Protein AF-A0A267MFY0-F1 (afdb_monomer_lite)

Secondary structure (DSSP, 8-state):
-HHHHHHHHHHHHHHHHHH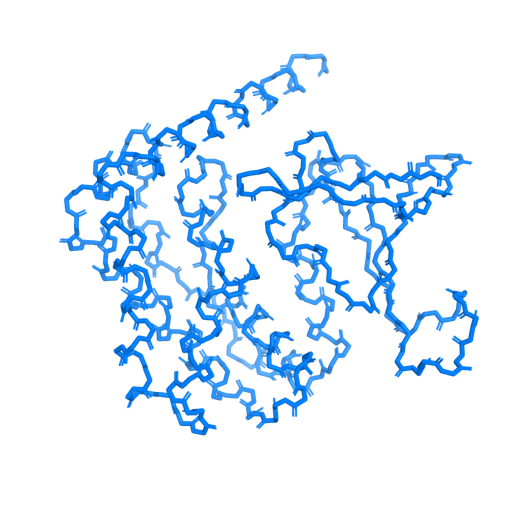HHHHHSHHHHHHHHHHHHHHHHHGGG-TT--HHHHHHHHHSHHHHHHHHHHT-TT--PPPHHHHHHHHHHHHHTTT----HHHHHHHHHHHHHHHHHHHHH-HHHHHHHHHTT--GGGGT-----HHHHHHHHHSHHHHHHHHHHTT--TT--EEEEEEE-S-TT---GGG-SEEEEEEE-TTT-EETTSS-TT-EEEEEETTEEEEEEEEEEETTEEEEEE-

Foldseek 3Di:
DVVVVVVVVVLLVVLLVLLVVLCVDPLVVVLVVLLLVLLQVLQVVQPQDDSVLSSVLSVALQQVLLVSLLLRLPRAADELLSLLLSQLVSCVVVVNDDQLLSSSRSSVSSLVSSLVCCVVDPSNCVSCVVSVHDSVSNPDYDDDPVVSRVQSVDPQSSVQSNLQVQADPPADKWKKKFADPDPPDPPSVPGPHIYIGGDDLVSATFTPNDDPRMWIWIDDPPDTWTWDDWDDDNGGIHTDTD

Sequence (242 aa):
MVGRIATGLFQGLAAEAFISNYRKSNKGKQIQRRWHRMFENIHGQSIGLNRKTVQHIGSTSSVKRYFYKTFEPMAGIVTTRDLSMAVGIELSDRDIRVRPHDVRQLSRAIRNEWIKILISTEVIQDAMSVLGKNVRDHLEDDHDKNEIEETIGDRVKLREAYFKTYHQEEEDDIVRVGYNYNALTTDVTTNKFKADIKTNKFSGFEMGFYRKGYDYTLISDEEERKFHTMNKKYTREYIHFK

Radius of gyration: 18.32 Å; chains: 1; bounding box: 46×40×47 Å

Organism: NCBI:txid1478221

Structure (mmCIF, N/CA/C/O backbone):
data_AF-A0A267MFY0-F1
#
_entry.id   AF-A0A267MFY0-F1
#
loop_
_atom_site.group_PDB
_atom_site.id
_atom_site.type_symbol
_atom_site.label_atom_id
_atom_site.label_alt_id
_atom_site.label_comp_id
_atom_site.label_asym_id
_atom_site.label_entity_id
_atom_site.label_seq_id
_atom_site.pdbx_PDB_ins_code
_atom_site.Cartn_x
_atom_site.Cartn_y
_atom_site.Cartn_z
_atom_site.occupancy
_atom_site.B_iso_or_equiv
_atom_site.auth_seq_id
_atom_site.auth_comp_id
_atom_site.auth_asym_id
_atom_site.auth_atom_id
_atom_site.pdbx_PDB_model_num
ATOM 1 N N . MET A 1 1 ? -19.148 18.009 -19.381 1.00 40.34 1 MET A N 1
ATOM 2 C CA . MET A 1 1 ? -17.745 17.634 -19.091 1.00 40.34 1 MET A CA 1
ATOM 3 C C . MET A 1 1 ? -17.134 18.477 -17.961 1.00 40.34 1 MET A C 1
ATOM 5 O O . MET A 1 1 ? -16.603 17.897 -17.029 1.00 40.34 1 MET A O 1
ATOM 9 N N . VAL A 1 2 ? -17.328 19.806 -17.934 1.00 32.84 2 VAL A N 1
ATOM 10 C CA . VAL A 1 2 ? -16.795 20.725 -16.891 1.00 32.84 2 VAL A CA 1
ATOM 11 C C . VAL A 1 2 ? -17.300 20.449 -15.456 1.00 32.84 2 VAL A C 1
ATOM 13 O O . VAL A 1 2 ? -16.561 20.624 -14.493 1.00 32.84 2 VAL A O 1
ATOM 16 N N . GLY A 1 3 ? -18.531 19.948 -15.285 1.00 26.62 3 GLY A N 1
ATOM 17 C CA . GLY A 1 3 ? -19.106 19.690 -13.953 1.00 26.62 3 GLY A CA 1
ATOM 18 C C . GLY A 1 3 ? -18.508 18.497 -13.188 1.00 26.62 3 GLY A C 1
ATOM 19 O O . GLY A 1 3 ? -18.477 18.520 -11.960 1.00 26.62 3 GLY A O 1
ATOM 20 N N . ARG A 1 4 ? -17.997 17.463 -13.875 1.00 36.66 4 ARG A N 1
ATOM 21 C CA . ARG A 1 4 ? -17.460 16.253 -13.212 1.00 36.66 4 ARG A CA 1
ATOM 22 C C . ARG A 1 4 ? -16.054 16.467 -12.648 1.00 36.66 4 ARG A C 1
ATOM 24 O O . ARG A 1 4 ? -15.808 16.082 -11.511 1.00 36.66 4 ARG A O 1
ATOM 31 N N . ILE A 1 5 ? -15.195 17.176 -13.385 1.00 40.81 5 ILE A N 1
ATOM 32 C CA . ILE A 1 5 ? -13.836 17.543 -12.950 1.00 40.81 5 ILE A CA 1
ATOM 33 C C . ILE A 1 5 ? -13.893 18.421 -11.690 1.00 40.81 5 ILE A C 1
ATOM 35 O O . ILE A 1 5 ? -13.170 18.180 -10.725 1.00 40.81 5 ILE A O 1
ATOM 39 N N . ALA A 1 6 ? -14.819 19.388 -11.651 1.00 34.84 6 ALA A N 1
ATOM 40 C CA . ALA A 1 6 ? -15.049 20.206 -10.464 1.00 34.84 6 ALA A CA 1
ATOM 41 C C . ALA A 1 6 ? -15.525 19.355 -9.272 1.00 34.84 6 ALA A C 1
ATOM 43 O O . ALA A 1 6 ? -15.007 19.495 -8.170 1.00 34.84 6 ALA A O 1
ATOM 44 N N . THR A 1 7 ? -16.454 18.420 -9.484 1.00 42.81 7 THR A N 1
ATOM 45 C CA . THR A 1 7 ? -16.992 17.589 -8.393 1.00 42.81 7 THR A CA 1
ATOM 46 C C . THR A 1 7 ? -15.922 16.670 -7.780 1.00 42.81 7 THR A C 1
ATOM 48 O O . THR A 1 7 ? -15.832 16.592 -6.555 1.00 42.81 7 THR A O 1
ATOM 51 N N . GLY A 1 8 ? -15.057 16.055 -8.598 1.00 44.88 8 GLY A N 1
ATOM 52 C CA . GLY A 1 8 ? -13.940 15.222 -8.127 1.00 44.88 8 GLY A CA 1
ATOM 53 C C . GLY A 1 8 ? -12.865 16.011 -7.367 1.00 44.88 8 GLY A C 1
ATOM 54 O O . GLY A 1 8 ? -12.455 15.608 -6.278 1.00 44.88 8 GLY A O 1
ATOM 55 N N . LEU A 1 9 ? -12.476 17.191 -7.870 1.00 48.19 9 LEU A N 1
ATOM 56 C CA . LEU A 1 9 ? -11.525 18.087 -7.192 1.00 48.19 9 LEU A CA 1
ATOM 57 C C . LEU A 1 9 ? -12.060 18.598 -5.846 1.00 48.19 9 LEU A C 1
ATOM 59 O O . LEU A 1 9 ? -11.334 18.596 -4.852 1.00 48.19 9 LEU A O 1
ATOM 63 N N . PHE A 1 10 ? -13.332 19.005 -5.784 1.00 46.47 10 PHE A N 1
ATOM 64 C CA . PHE A 1 10 ? -13.951 19.485 -4.544 1.00 46.47 10 PHE A CA 1
ATOM 65 C C . PHE A 1 10 ? -14.105 18.369 -3.500 1.00 46.47 10 PHE A C 1
ATOM 67 O O . PHE A 1 10 ? -13.859 18.607 -2.315 1.00 46.47 10 PHE A O 1
ATOM 74 N N . GLN A 1 11 ? -14.447 17.146 -3.916 1.00 51.62 11 GLN A N 1
ATOM 75 C CA . GLN A 1 11 ? -14.521 15.991 -3.015 1.00 51.62 11 GLN A CA 1
ATOM 76 C C . GLN A 1 11 ? -13.134 15.547 -2.526 1.00 51.62 11 GLN A C 1
ATOM 78 O O . GLN A 1 11 ? -12.980 15.265 -1.336 1.00 51.62 11 GLN A O 1
ATOM 83 N N . GLY A 1 12 ? -12.116 15.566 -3.392 1.00 53.56 12 GLY A N 1
ATOM 84 C CA . GLY A 1 12 ? -10.724 15.294 -3.020 1.00 53.56 12 GLY A CA 1
ATOM 85 C C . GLY A 1 12 ? -10.187 16.297 -1.996 1.00 53.56 12 GLY A C 1
ATOM 86 O O . GLY A 1 12 ? -9.646 15.899 -0.965 1.00 53.56 12 GLY A O 1
ATOM 87 N N . LEU A 1 13 ? -10.425 17.595 -2.206 1.00 56.72 13 LEU A N 1
ATOM 88 C CA . LEU A 1 13 ? -10.017 18.653 -1.273 1.00 56.72 13 LEU A CA 1
ATOM 89 C C . LEU A 1 13 ? -10.772 18.592 0.065 1.00 56.72 13 LEU A C 1
ATOM 91 O O . LEU A 1 13 ? -10.176 18.828 1.118 1.00 56.72 13 LEU A O 1
ATOM 95 N N . ALA A 1 14 ? -12.064 18.248 0.053 1.00 55.97 14 ALA A N 1
ATOM 96 C CA . ALA A 1 14 ? -12.854 18.066 1.271 1.00 55.97 14 ALA A CA 1
ATOM 97 C C . ALA A 1 14 ? -12.400 16.832 2.071 1.00 55.97 14 ALA A C 1
ATOM 99 O O . ALA A 1 14 ? -12.256 16.912 3.295 1.00 55.97 14 ALA A O 1
ATOM 100 N N . ALA A 1 15 ? -12.098 15.721 1.392 1.00 58.19 15 ALA A N 1
ATOM 101 C CA . ALA A 1 15 ? -11.518 14.530 2.007 1.00 58.19 15 ALA A CA 1
ATOM 102 C C . ALA A 1 15 ? -10.119 14.814 2.578 1.00 58.19 15 ALA A C 1
ATOM 104 O O . ALA A 1 15 ? -9.816 14.416 3.702 1.00 58.19 15 ALA A O 1
ATOM 105 N N . GLU A 1 16 ? -9.281 15.571 1.868 1.00 62.53 16 GLU A N 1
ATOM 106 C CA . GLU A 1 16 ? -7.969 15.995 2.363 1.00 62.53 16 GLU A CA 1
ATOM 107 C C . GLU A 1 16 ? -8.068 16.916 3.580 1.00 62.53 16 GLU A C 1
ATOM 109 O O . GLU A 1 16 ? -7.325 16.740 4.551 1.00 62.53 16 GLU A O 1
ATOM 114 N N . ALA A 1 17 ? -8.991 17.881 3.567 1.00 63.69 17 ALA A N 1
ATOM 115 C CA . ALA A 1 17 ? -9.241 18.762 4.702 1.00 63.69 17 ALA A CA 1
ATOM 116 C C . ALA A 1 17 ? -9.746 17.966 5.914 1.00 63.69 17 ALA A C 1
ATOM 118 O O . ALA A 1 17 ? -9.255 18.169 7.031 1.00 63.69 17 ALA A O 1
ATOM 119 N N . PHE A 1 18 ? -10.654 17.011 5.692 1.00 65.62 18 PHE A N 1
ATOM 120 C CA . PHE A 1 18 ? -11.127 16.092 6.720 1.00 65.62 18 PHE A CA 1
ATOM 121 C C . PHE A 1 18 ? -9.974 15.261 7.290 1.00 65.62 18 PHE A C 1
ATOM 123 O O . PHE A 1 18 ? -9.731 15.316 8.492 1.00 65.62 18 PHE A O 1
ATOM 130 N N . ILE A 1 19 ? -9.196 14.567 6.455 1.00 65.88 19 ILE A N 1
ATOM 131 C CA . ILE A 1 19 ? -8.071 13.724 6.891 1.00 65.88 19 ILE A CA 1
ATOM 132 C C . ILE A 1 19 ? -6.995 14.563 7.597 1.00 65.88 19 ILE A C 1
ATOM 134 O O . ILE A 1 19 ? -6.446 14.134 8.616 1.00 65.88 19 ILE A O 1
ATOM 138 N N . SER A 1 20 ? -6.703 15.771 7.110 1.00 68.69 20 SER A N 1
ATOM 139 C CA . SER A 1 20 ? -5.724 16.691 7.703 1.00 68.69 20 SER A CA 1
ATOM 140 C C . SER A 1 20 ? -6.158 17.175 9.090 1.00 68.69 20 SER A C 1
ATOM 142 O O . SER A 1 20 ? -5.368 17.119 10.042 1.00 68.69 20 SER A O 1
ATOM 144 N N . ASN A 1 21 ? -7.421 17.579 9.244 1.00 70.00 21 ASN A N 1
ATOM 145 C CA . ASN A 1 21 ? -7.977 18.013 10.526 1.00 70.00 21 ASN A CA 1
ATOM 146 C C . ASN A 1 21 ? -8.139 16.836 11.494 1.00 70.00 21 ASN A C 1
ATOM 148 O O . ASN A 1 21 ? -7.722 16.914 12.654 1.00 70.00 21 ASN A O 1
ATOM 152 N N . TYR A 1 22 ? -8.640 15.705 11.000 1.00 69.81 22 TYR A N 1
ATOM 153 C CA . TYR A 1 22 ? -8.804 14.482 11.773 1.00 69.81 22 TYR A CA 1
ATOM 154 C C . TYR A 1 22 ? -7.456 13.980 12.293 1.00 69.81 22 TYR A C 1
ATOM 156 O O . TYR A 1 22 ? -7.326 13.709 13.484 1.00 69.81 22 TYR A O 1
ATOM 164 N N . ARG A 1 23 ? -6.404 13.985 11.464 1.00 68.38 23 ARG A N 1
ATOM 165 C CA . ARG A 1 23 ? -5.023 13.654 11.858 1.00 68.38 23 ARG A CA 1
ATOM 166 C C . ARG A 1 23 ? -4.490 14.538 12.988 1.00 68.38 23 ARG A C 1
ATOM 168 O O . ARG A 1 23 ? -3.750 14.045 13.840 1.00 68.38 23 ARG A O 1
ATOM 175 N N . LYS A 1 24 ? -4.787 15.839 12.969 1.00 75.12 24 LYS A N 1
ATOM 176 C CA . LYS A 1 24 ? -4.309 16.782 13.996 1.00 75.12 24 LYS A CA 1
ATOM 177 C C . LYS A 1 24 ? -5.067 16.629 15.316 1.00 75.12 24 LYS A C 1
ATOM 179 O O . LYS A 1 24 ? -4.501 16.931 16.369 1.00 75.12 24 LYS A O 1
ATOM 184 N N . SER A 1 25 ? -6.297 16.121 15.264 1.00 79.38 25 SER A N 1
ATOM 185 C CA . SER A 1 25 ? -7.123 15.863 16.443 1.00 79.38 25 SER A CA 1
ATOM 186 C C . SER A 1 25 ? -6.540 14.772 17.355 1.00 79.38 25 SER A C 1
ATOM 188 O O . SER A 1 25 ? -5.784 13.893 16.929 1.00 79.38 25 SER A O 1
ATOM 190 N N . ASN A 1 26 ? -6.940 14.784 18.629 1.00 81.12 26 ASN A N 1
ATOM 191 C CA . ASN A 1 26 ? -6.581 13.724 19.577 1.00 81.12 26 ASN A CA 1
ATOM 192 C C . ASN A 1 26 ? -7.119 12.349 19.141 1.00 81.12 26 ASN A C 1
ATOM 194 O O . ASN A 1 26 ? -6.417 11.349 19.301 1.00 81.12 26 ASN A O 1
ATOM 198 N N . LYS A 1 27 ? -8.309 12.315 18.520 1.00 79.00 27 LYS A N 1
ATOM 199 C CA . LYS A 1 27 ? -8.928 11.102 17.964 1.00 79.00 27 LYS A CA 1
ATOM 200 C C . LYS A 1 27 ? -8.060 10.495 16.854 1.00 79.00 27 LYS A C 1
ATOM 202 O O . LYS A 1 27 ? -7.679 9.328 16.935 1.00 79.00 27 LYS A O 1
ATOM 207 N N . GLY A 1 28 ? -7.620 11.303 15.886 1.00 79.88 28 GLY A N 1
ATOM 208 C CA . GLY A 1 28 ? -6.734 10.832 14.814 1.00 79.88 28 GLY A CA 1
ATOM 209 C C . GLY A 1 28 ? -5.368 10.361 15.314 1.00 79.88 28 GLY A C 1
ATOM 210 O O . GLY A 1 28 ? -4.869 9.331 14.858 1.00 79.88 28 GLY A O 1
ATOM 211 N N . LYS A 1 29 ? -4.779 11.040 16.310 1.00 83.88 29 LYS A N 1
ATOM 212 C CA . LYS A 1 29 ? -3.534 10.580 16.957 1.00 83.88 29 LYS A CA 1
ATOM 213 C C . LYS A 1 29 ? -3.715 9.227 17.651 1.00 83.88 29 LYS A C 1
ATOM 215 O O . LYS A 1 29 ? -2.825 8.381 17.577 1.00 83.88 29 LYS A O 1
ATOM 220 N N . GLN A 1 30 ? -4.846 9.004 18.322 1.00 84.88 30 GLN A N 1
ATOM 221 C CA . GLN A 1 30 ? -5.146 7.732 18.982 1.00 84.88 30 GLN A CA 1
ATOM 222 C C . GLN A 1 30 ? -5.248 6.584 17.970 1.00 84.88 30 GLN A C 1
ATOM 224 O O . GLN A 1 30 ? -4.659 5.524 18.182 1.00 84.88 30 GLN A O 1
ATOM 229 N N . ILE A 1 31 ? -5.931 6.813 16.851 1.00 85.81 31 ILE A N 1
ATOM 230 C CA . ILE A 1 31 ? -6.106 5.819 15.787 1.00 85.81 31 ILE A CA 1
ATOM 231 C C . ILE A 1 31 ? -4.772 5.497 15.104 1.00 85.81 31 ILE A C 1
ATOM 233 O O . ILE A 1 31 ? -4.440 4.327 14.924 1.00 85.81 31 ILE A O 1
ATOM 237 N N . GLN A 1 32 ? -3.938 6.505 14.834 1.00 86.38 32 GLN A N 1
ATOM 238 C CA . GLN A 1 32 ? -2.583 6.274 14.324 1.00 86.38 32 GLN A CA 1
ATOM 239 C C . GLN A 1 32 ? -1.731 5.454 15.296 1.00 86.38 32 GLN A C 1
ATOM 241 O O . GLN A 1 32 ? -0.992 4.573 14.864 1.00 86.38 32 GLN A O 1
ATOM 246 N N . ARG A 1 33 ? -1.825 5.694 16.609 1.00 88.62 33 ARG A N 1
ATOM 247 C CA . ARG A 1 33 ? -1.120 4.859 17.596 1.00 88.62 33 ARG A CA 1
ATOM 248 C C . ARG A 1 33 ? -1.601 3.411 17.552 1.00 88.62 33 ARG A C 1
ATOM 250 O O . ARG A 1 33 ? -0.766 2.519 17.648 1.00 88.62 33 ARG A O 1
ATOM 257 N N . ARG A 1 34 ? -2.908 3.171 17.384 1.00 90.56 34 ARG A N 1
ATOM 258 C CA . ARG A 1 34 ? -3.460 1.814 17.219 1.00 90.56 34 ARG A CA 1
ATOM 259 C C . ARG A 1 34 ? -2.907 1.134 15.964 1.00 90.56 34 ARG A C 1
ATOM 261 O O . ARG A 1 34 ? -2.428 0.013 16.082 1.00 90.56 34 ARG A O 1
ATOM 268 N N . TRP A 1 35 ? -2.864 1.842 14.831 1.00 91.31 35 TRP A N 1
ATOM 269 C CA . TRP A 1 35 ? -2.220 1.356 13.604 1.00 91.31 35 TRP A CA 1
ATOM 270 C C . TRP A 1 35 ? -0.772 0.923 13.851 1.00 91.31 35 TRP A C 1
ATOM 272 O O . TRP A 1 35 ? -0.402 -0.189 13.514 1.00 91.31 35 TRP A O 1
ATOM 282 N N . HIS A 1 36 ? 0.056 1.749 14.496 1.00 90.31 36 HIS A N 1
ATOM 283 C CA . HIS A 1 36 ? 1.458 1.376 14.734 1.00 90.31 36 HIS A CA 1
ATOM 284 C C . HIS A 1 36 ? 1.597 0.211 15.726 1.00 90.31 36 HIS A C 1
ATOM 286 O O . HIS A 1 36 ? 2.405 -0.688 15.499 1.00 90.31 36 HIS A O 1
ATOM 292 N N . ARG A 1 37 ? 0.794 0.196 16.800 1.00 90.44 37 ARG A N 1
ATOM 293 C CA . ARG A 1 37 ? 0.812 -0.879 17.807 1.00 90.44 37 ARG A CA 1
ATOM 294 C C . ARG A 1 37 ? 0.415 -2.234 17.230 1.00 90.44 37 ARG A C 1
ATOM 296 O O . ARG A 1 37 ? 0.931 -3.249 17.681 1.00 90.44 37 ARG A O 1
ATOM 303 N N . MET A 1 38 ? -0.452 -2.270 16.218 1.00 93.06 38 MET A N 1
ATOM 304 C CA . MET A 1 38 ? -0.883 -3.538 15.628 1.00 93.06 38 MET A CA 1
ATOM 305 C C . MET A 1 38 ? 0.294 -4.318 15.016 1.00 93.06 38 MET A C 1
ATOM 307 O O . MET A 1 38 ? 0.364 -5.534 15.163 1.00 93.06 38 MET A O 1
ATOM 311 N N . PHE A 1 39 ? 1.285 -3.629 14.436 1.00 92.44 39 PHE A N 1
ATOM 312 C CA . PHE A 1 39 ? 2.499 -4.267 13.907 1.00 92.44 39 PHE A CA 1
ATOM 313 C C . PHE A 1 39 ? 3.400 -4.854 15.000 1.00 92.44 39 PHE A C 1
ATOM 315 O O . PHE A 1 39 ? 4.191 -5.753 14.723 1.00 92.44 39 PHE A O 1
ATOM 322 N N . GLU A 1 40 ? 3.280 -4.386 16.244 1.00 87.00 40 GLU A N 1
ATOM 323 C CA . GLU A 1 40 ? 3.973 -5.003 17.378 1.00 87.00 40 GLU A CA 1
ATOM 324 C C . GLU A 1 40 ? 3.354 -6.357 17.734 1.00 87.00 40 GLU A C 1
ATOM 326 O O . GLU A 1 40 ? 4.087 -7.300 18.026 1.00 87.00 40 GLU A O 1
ATOM 331 N N . ASN A 1 41 ? 2.025 -6.463 17.641 1.00 85.50 41 ASN A N 1
ATOM 332 C CA . ASN A 1 41 ? 1.276 -7.686 17.932 1.00 85.50 41 ASN A CA 1
ATOM 333 C C . ASN A 1 41 ? 1.428 -8.732 16.817 1.00 85.50 41 ASN A C 1
ATOM 335 O O . ASN A 1 41 ? 1.593 -9.920 17.092 1.00 85.50 41 ASN A O 1
ATOM 339 N N . ILE A 1 42 ? 1.403 -8.294 15.554 1.00 88.50 42 ILE A N 1
ATOM 340 C CA . ILE A 1 42 ? 1.456 -9.179 14.378 1.00 88.50 42 ILE A CA 1
ATOM 341 C C . ILE A 1 42 ? 2.793 -9.918 14.266 1.00 88.50 42 ILE A C 1
ATOM 343 O O . ILE A 1 42 ? 2.831 -11.020 13.724 1.00 88.50 42 ILE A O 1
ATOM 347 N N . HIS A 1 43 ? 3.885 -9.370 14.809 1.00 76.81 43 HIS A N 1
ATOM 348 C CA . HIS A 1 43 ? 5.189 -10.035 14.757 1.00 76.81 43 HIS A CA 1
ATOM 349 C C . HIS A 1 43 ? 5.155 -11.471 15.311 1.00 76.81 43 HIS A C 1
ATOM 351 O O . HIS A 1 43 ? 5.804 -12.352 14.751 1.00 76.81 43 HIS A O 1
ATOM 357 N N . GLY A 1 44 ? 4.351 -11.741 16.347 1.00 66.50 44 GLY A N 1
ATOM 358 C CA . GLY A 1 44 ? 4.205 -13.093 16.901 1.00 66.50 44 GLY A CA 1
ATOM 359 C C . GLY A 1 44 ? 3.649 -14.129 15.911 1.00 66.50 44 GLY A C 1
ATOM 360 O O . GLY A 1 44 ? 3.722 -15.322 16.177 1.00 66.50 44 GLY A O 1
ATOM 361 N N . GLN A 1 45 ? 3.110 -13.684 14.773 1.00 67.69 45 GLN A N 1
ATOM 362 C CA . GLN A 1 45 ? 2.494 -14.512 13.734 1.00 67.69 45 GLN A CA 1
ATOM 363 C C . GLN A 1 45 ? 3.319 -14.549 12.433 1.00 67.69 45 GLN A C 1
ATOM 365 O O . GLN A 1 45 ? 2.999 -15.316 11.527 1.00 67.69 45 GLN A O 1
ATOM 370 N N . SER A 1 46 ? 4.374 -13.732 12.310 1.00 71.06 46 SER A N 1
ATOM 371 C CA . SER A 1 46 ? 5.176 -13.624 11.087 1.00 71.06 46 SER A CA 1
ATOM 372 C C . SER A 1 46 ? 6.386 -14.562 11.125 1.00 71.06 46 SER A C 1
ATOM 374 O O . SER A 1 46 ? 7.398 -14.253 11.760 1.00 71.06 46 SER A O 1
ATOM 376 N N . ILE A 1 47 ? 6.311 -15.690 10.419 1.00 72.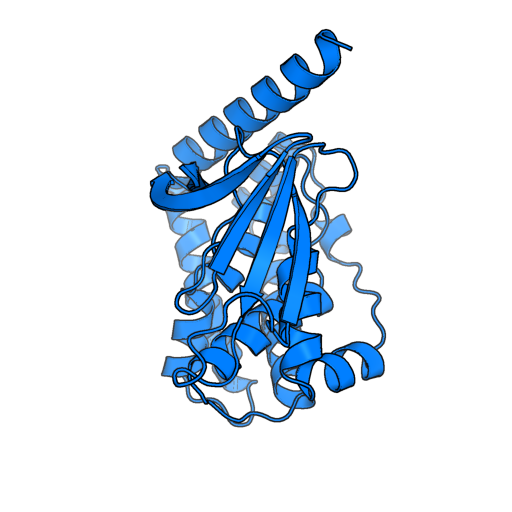38 47 ILE A N 1
ATOM 377 C CA . ILE A 1 47 ? 7.447 -16.610 10.268 1.00 72.38 47 ILE A CA 1
ATOM 378 C C . ILE A 1 47 ? 8.524 -15.940 9.397 1.00 72.38 47 ILE A C 1
ATOM 380 O O . ILE A 1 47 ? 8.232 -15.417 8.326 1.00 72.38 47 ILE A O 1
ATOM 384 N N . GLY A 1 48 ? 9.778 -15.944 9.859 1.00 76.88 48 GLY A N 1
ATOM 385 C CA . GLY A 1 48 ? 10.937 -15.506 9.065 1.00 76.88 48 GLY A CA 1
ATOM 386 C C . GLY A 1 48 ? 11.236 -14.001 9.062 1.00 76.88 48 GLY A C 1
ATOM 387 O O . GLY A 1 48 ? 12.225 -13.589 8.461 1.00 76.88 48 GLY A O 1
ATOM 388 N N . LEU A 1 49 ? 10.448 -13.173 9.757 1.00 86.06 49 LEU A N 1
ATOM 389 C CA . LEU A 1 49 ? 10.694 -11.732 9.884 1.00 86.06 49 LEU A CA 1
ATOM 390 C C . LEU A 1 49 ? 10.861 -11.322 11.345 1.00 86.06 49 LEU A C 1
ATOM 392 O O . LEU A 1 49 ? 10.042 -11.660 12.193 1.00 86.06 49 LEU A O 1
ATOM 396 N N . ASN A 1 50 ? 11.910 -10.553 11.644 1.00 88.62 50 ASN A N 1
ATOM 397 C CA . ASN A 1 50 ? 12.120 -10.015 12.987 1.00 88.62 50 ASN A CA 1
ATOM 398 C C . ASN A 1 50 ? 11.167 -8.837 13.288 1.00 88.62 50 ASN A C 1
ATOM 400 O O . ASN A 1 50 ? 10.675 -8.163 12.377 1.00 88.62 50 ASN A O 1
ATOM 404 N N . ARG A 1 51 ? 10.959 -8.546 14.582 1.00 89.62 51 ARG A N 1
ATOM 405 C CA . ARG A 1 51 ? 10.068 -7.472 15.059 1.00 89.62 51 ARG A CA 1
ATOM 406 C C . ARG A 1 51 ? 10.352 -6.120 14.411 1.00 89.62 51 ARG A C 1
ATOM 408 O O . ARG A 1 51 ? 9.418 -5.422 14.025 1.00 89.62 51 ARG A O 1
ATOM 415 N N . LYS A 1 52 ? 11.632 -5.752 14.290 1.00 90.69 52 LYS A N 1
ATOM 416 C CA . LYS A 1 52 ? 12.041 -4.454 13.735 1.00 90.69 52 LYS A CA 1
ATOM 417 C C . LYS A 1 52 ? 11.621 -4.332 12.273 1.00 90.69 52 LYS A C 1
ATOM 419 O O . LYS A 1 52 ? 11.139 -3.275 11.881 1.00 90.69 52 LYS A O 1
ATOM 424 N N . THR A 1 53 ? 11.741 -5.402 11.487 1.00 91.88 53 THR A N 1
ATOM 425 C CA . THR A 1 53 ? 11.298 -5.420 10.089 1.00 91.88 53 THR A CA 1
ATOM 426 C C . THR A 1 53 ? 9.785 -5.246 9.984 1.00 91.88 53 THR A C 1
ATOM 428 O O . THR A 1 53 ? 9.335 -4.397 9.222 1.00 91.88 53 THR A O 1
ATOM 431 N N . VAL A 1 54 ? 8.995 -5.969 10.785 1.00 92.62 54 VAL A N 1
ATOM 432 C CA . VAL A 1 54 ? 7.521 -5.855 10.770 1.00 92.62 54 VAL A CA 1
ATOM 433 C C . VAL A 1 54 ? 7.056 -4.454 11.182 1.00 92.62 54 VAL A C 1
ATOM 435 O O . VAL A 1 54 ? 6.237 -3.843 10.496 1.00 92.62 54 VAL A O 1
ATOM 438 N N . GLN A 1 55 ? 7.623 -3.901 12.257 1.00 91.62 55 GLN A N 1
ATOM 439 C CA . GLN A 1 55 ? 7.345 -2.526 12.686 1.00 91.62 55 GLN A CA 1
ATOM 440 C C . GLN A 1 55 ? 7.735 -1.510 11.610 1.00 91.62 55 GLN A C 1
ATOM 442 O O . GLN A 1 55 ? 7.002 -0.551 11.359 1.00 91.62 55 GLN A O 1
ATOM 447 N N . HIS A 1 56 ? 8.876 -1.731 10.954 1.00 92.06 56 HIS A N 1
ATOM 448 C CA . HIS A 1 56 ? 9.325 -0.866 9.881 1.00 92.06 56 HIS A CA 1
ATOM 449 C C . HIS A 1 56 ? 8.349 -0.885 8.701 1.00 92.06 56 HIS A C 1
ATOM 451 O O . HIS A 1 56 ? 7.940 0.189 8.265 1.00 92.06 56 HIS A O 1
ATOM 457 N N . ILE A 1 57 ? 7.920 -2.068 8.245 1.00 93.75 57 ILE A N 1
ATOM 458 C CA . ILE A 1 57 ? 6.924 -2.239 7.172 1.00 93.75 57 ILE A CA 1
ATOM 459 C C . ILE A 1 57 ? 5.683 -1.385 7.451 1.00 93.75 57 ILE A C 1
ATOM 461 O O . ILE A 1 57 ? 5.268 -0.622 6.581 1.00 93.75 57 ILE A O 1
ATOM 465 N N . GLY A 1 58 ? 5.155 -1.410 8.679 1.00 91.56 58 GLY A N 1
ATOM 466 C CA . GLY A 1 58 ? 3.980 -0.617 9.061 1.00 91.56 58 GLY A CA 1
ATOM 467 C C . GLY A 1 58 ? 4.158 0.904 9.019 1.00 91.56 58 GLY A C 1
ATOM 468 O O . GLY A 1 58 ? 3.169 1.642 8.984 1.00 91.56 58 GLY A O 1
ATOM 469 N N . SER A 1 59 ? 5.407 1.377 8.996 1.00 90.88 59 SER A N 1
ATOM 470 C CA . SER A 1 59 ? 5.765 2.795 8.875 1.00 90.88 59 SER A CA 1
ATOM 471 C C . SER A 1 59 ? 6.064 3.245 7.439 1.00 90.88 59 SER A C 1
ATOM 473 O O . SER A 1 59 ? 6.125 4.451 7.186 1.00 90.88 59 SER A O 1
ATOM 475 N N . THR A 1 60 ? 6.238 2.306 6.501 1.00 93.12 60 THR A N 1
ATOM 476 C CA . THR A 1 60 ? 6.539 2.610 5.093 1.00 93.12 60 THR A CA 1
ATOM 477 C C . THR A 1 60 ? 5.364 3.299 4.407 1.00 93.12 60 THR A C 1
ATOM 479 O O . THR A 1 60 ? 4.203 3.012 4.699 1.00 93.12 60 THR A O 1
ATOM 482 N N . SER A 1 61 ? 5.649 4.198 3.462 1.00 91.75 61 SER A N 1
ATOM 483 C CA . SER A 1 61 ? 4.616 4.926 2.714 1.00 91.75 61 SER A CA 1
ATOM 484 C C . SER A 1 61 ? 3.623 3.993 2.012 1.00 91.75 61 SER A C 1
ATOM 486 O O . SER A 1 61 ? 2.419 4.225 2.068 1.00 91.75 61 SER A O 1
ATOM 488 N N . SER A 1 62 ? 4.127 2.911 1.424 1.00 93.88 62 SER A N 1
ATOM 489 C CA . SER A 1 62 ? 3.383 1.938 0.610 1.00 93.88 62 SER A CA 1
ATOM 490 C C . SER A 1 62 ? 2.349 1.152 1.396 1.00 93.88 62 SER A C 1
ATOM 492 O O . SER A 1 62 ? 1.301 0.801 0.865 1.00 93.88 62 SER A O 1
ATOM 494 N N . VAL A 1 63 ? 2.639 0.874 2.669 1.00 95.00 63 VAL A N 1
ATOM 495 C CA . VAL A 1 63 ? 1.710 0.189 3.576 1.00 95.00 63 VAL A CA 1
ATOM 496 C C . VAL A 1 63 ? 0.832 1.208 4.297 1.00 95.00 63 VAL A C 1
ATOM 498 O O . VAL A 1 63 ? -0.375 1.016 4.437 1.00 95.00 63 VAL A O 1
ATOM 501 N N . LYS A 1 64 ? 1.406 2.346 4.698 1.00 91.38 64 LYS A N 1
ATOM 502 C CA . LYS A 1 64 ? 0.685 3.426 5.377 1.00 91.38 64 LYS A CA 1
ATOM 503 C C . LYS A 1 64 ? -0.385 4.078 4.497 1.00 91.38 64 LYS A C 1
ATOM 505 O O . LYS A 1 64 ? -1.352 4.607 5.035 1.00 91.38 64 LYS A O 1
ATOM 510 N N . ARG A 1 65 ? -0.279 4.025 3.166 1.00 91.19 65 ARG A N 1
ATOM 511 C CA . ARG A 1 65 ? -1.347 4.518 2.281 1.00 91.19 65 ARG A CA 1
ATOM 512 C C . ARG A 1 65 ? -2.686 3.823 2.536 1.00 91.19 65 ARG A C 1
ATOM 514 O O . ARG A 1 65 ? -3.701 4.499 2.525 1.00 91.19 65 ARG A O 1
ATOM 521 N N . TYR A 1 66 ? -2.702 2.531 2.878 1.00 91.00 66 TYR A N 1
ATOM 522 C CA . TYR A 1 66 ? -3.949 1.794 3.127 1.00 91.00 66 TYR A CA 1
ATOM 523 C C . TYR A 1 66 ? -4.665 2.238 4.402 1.00 91.00 66 TYR A C 1
ATOM 525 O O . TYR A 1 66 ? -5.897 2.252 4.458 1.00 91.00 66 TYR A O 1
ATOM 533 N N . PHE A 1 67 ? -3.901 2.680 5.404 1.00 89.88 67 PHE A N 1
ATOM 534 C CA . PHE A 1 67 ? -4.466 3.374 6.555 1.00 89.88 67 PHE A CA 1
ATOM 535 C C . PHE A 1 67 ? -5.247 4.617 6.110 1.00 89.88 67 PHE A C 1
ATOM 537 O O . PHE A 1 67 ? -6.372 4.821 6.549 1.00 89.88 67 PHE A O 1
ATOM 544 N N . TYR A 1 68 ? -4.682 5.428 5.212 1.00 86.12 68 TYR A N 1
ATOM 545 C CA . TYR A 1 68 ? -5.349 6.632 4.710 1.00 86.12 68 TYR A CA 1
ATOM 546 C C . TYR A 1 68 ? -6.510 6.316 3.765 1.00 86.12 68 TYR A C 1
ATOM 548 O O . TYR A 1 68 ? -7.574 6.907 3.919 1.00 86.12 68 TYR A O 1
ATOM 556 N N . LYS A 1 69 ? -6.345 5.323 2.887 1.00 86.44 69 LYS A N 1
ATOM 557 C CA . LYS A 1 69 ? -7.364 4.821 1.954 1.00 86.44 69 LYS A CA 1
ATOM 558 C C . LYS A 1 69 ? -8.646 4.383 2.676 1.00 86.44 69 LYS A C 1
ATOM 560 O O . LYS A 1 69 ? -9.753 4.591 2.188 1.00 86.44 69 LYS A O 1
ATOM 565 N N . THR A 1 70 ? -8.509 3.863 3.900 1.00 85.31 70 THR A N 1
ATOM 566 C CA . THR A 1 70 ? -9.653 3.522 4.767 1.00 85.31 70 THR A CA 1
ATOM 567 C C . THR A 1 70 ? -10.559 4.734 5.042 1.00 85.31 70 THR A C 1
ATOM 569 O O . THR A 1 70 ? -11.777 4.589 5.090 1.00 85.31 70 THR A O 1
ATOM 572 N N . PHE A 1 71 ? -9.985 5.935 5.165 1.00 82.69 71 PHE A N 1
ATOM 573 C CA . PHE A 1 71 ? -10.697 7.180 5.482 1.00 82.69 71 PHE A CA 1
ATOM 574 C C . PHE A 1 71 ? -10.924 8.090 4.264 1.00 82.69 71 PHE A C 1
ATOM 576 O O . PHE A 1 71 ? -11.322 9.242 4.421 1.00 82.69 71 PHE A O 1
ATOM 583 N N . GLU A 1 72 ? -10.662 7.603 3.054 1.00 81.69 72 GLU A N 1
ATOM 584 C CA . GLU A 1 72 ? -10.899 8.341 1.816 1.00 81.69 72 GLU A CA 1
ATOM 585 C C . GLU A 1 72 ? -12.267 7.949 1.236 1.00 81.69 72 GLU A C 1
ATOM 587 O O . GLU A 1 72 ? -12.425 6.780 0.893 1.00 81.69 72 GLU A O 1
ATOM 592 N N . PRO A 1 73 ? -13.256 8.859 1.116 1.00 76.00 73 PRO A N 1
ATOM 593 C CA . PRO A 1 73 ? -14.647 8.512 0.790 1.00 76.00 73 PRO A CA 1
ATOM 594 C C . PRO A 1 73 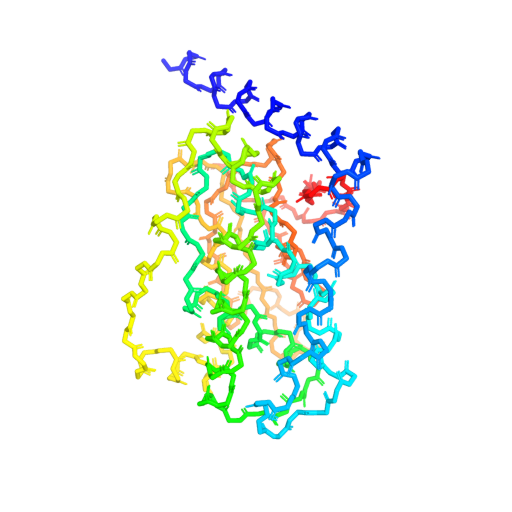? -14.826 7.638 -0.456 1.00 76.00 73 PRO A C 1
ATOM 596 O O . PRO A 1 73 ? -15.583 6.677 -0.417 1.00 76.00 73 PRO A O 1
ATOM 599 N N . MET A 1 74 ? -14.090 7.935 -1.530 1.00 76.56 74 MET A N 1
ATOM 600 C CA . MET A 1 74 ? -14.232 7.264 -2.830 1.00 76.56 74 MET A CA 1
ATOM 601 C C . MET A 1 74 ? -13.278 6.084 -3.019 1.00 76.56 74 MET A C 1
ATOM 603 O O . MET A 1 74 ? -13.311 5.415 -4.048 1.00 76.56 74 MET A O 1
ATOM 607 N N . ALA A 1 75 ? -12.402 5.818 -2.050 1.00 79.69 75 ALA A N 1
ATOM 608 C CA . ALA A 1 75 ? -11.437 4.748 -2.203 1.00 79.69 75 ALA A CA 1
ATOM 609 C C . ALA A 1 75 ? -12.063 3.378 -1.926 1.00 79.69 75 ALA A C 1
ATOM 611 O O . ALA A 1 75 ? -12.754 3.197 -0.918 1.00 79.69 75 ALA A O 1
ATOM 612 N N . GLY A 1 76 ? -11.747 2.408 -2.787 1.00 78.56 76 GLY A N 1
ATOM 613 C CA . GLY A 1 76 ? -12.178 1.019 -2.641 1.00 78.56 76 GLY A CA 1
ATOM 614 C C . GLY A 1 76 ? -11.638 0.317 -1.389 1.00 78.56 76 GLY A C 1
ATOM 615 O O . GLY A 1 76 ? -10.806 0.843 -0.640 1.00 78.56 76 GLY A O 1
ATOM 616 N N . ILE A 1 77 ? -12.122 -0.908 -1.181 1.00 83.19 77 ILE A N 1
ATOM 617 C CA . ILE A 1 77 ? -11.769 -1.763 -0.045 1.00 83.19 77 ILE A CA 1
ATOM 618 C C . ILE A 1 77 ? -10.287 -2.151 -0.108 1.00 83.19 77 ILE A C 1
ATOM 620 O O . ILE A 1 77 ? -9.740 -2.451 -1.165 1.00 83.19 77 ILE A O 1
ATOM 624 N N . VAL A 1 78 ? -9.626 -2.157 1.052 1.00 86.38 78 VAL A N 1
ATOM 625 C CA . VAL A 1 78 ? -8.252 -2.657 1.183 1.00 86.38 78 VAL A CA 1
ATOM 626 C C . VAL A 1 78 ? -8.268 -4.182 1.205 1.00 86.38 78 VAL A C 1
ATOM 628 O O . VAL A 1 78 ? -8.801 -4.793 2.137 1.00 86.38 78 VAL A O 1
ATOM 631 N N . THR A 1 79 ? -7.634 -4.796 0.214 1.00 90.94 79 THR A N 1
ATOM 632 C CA . THR A 1 79 ? -7.608 -6.251 0.057 1.00 90.94 79 THR A CA 1
ATOM 633 C C . THR A 1 79 ? -6.295 -6.872 0.527 1.00 90.94 79 THR A C 1
ATOM 635 O O . THR A 1 79 ? -5.266 -6.192 0.655 1.00 90.94 79 THR A O 1
ATOM 638 N N . THR A 1 80 ? -6.295 -8.185 0.785 1.00 93.38 80 THR A N 1
ATOM 639 C CA . THR A 1 80 ? -5.045 -8.902 1.094 1.00 93.38 80 THR A CA 1
ATOM 640 C C . THR A 1 80 ? -4.082 -8.865 -0.090 1.00 93.38 80 THR A C 1
ATOM 642 O O . THR A 1 80 ? -2.872 -8.775 0.127 1.00 93.38 80 THR A O 1
ATOM 645 N N . ARG A 1 81 ? -4.585 -8.891 -1.332 1.00 94.94 81 ARG A N 1
ATOM 646 C CA . ARG A 1 81 ? -3.764 -8.804 -2.549 1.00 94.94 81 ARG A CA 1
ATOM 647 C C . ARG A 1 81 ? -2.982 -7.496 -2.600 1.00 94.94 81 ARG A C 1
ATOM 649 O O . ARG A 1 81 ? -1.756 -7.527 -2.699 1.00 94.94 81 ARG A O 1
ATOM 656 N N . ASP A 1 82 ? -3.668 -6.371 -2.431 1.00 93.00 82 ASP A N 1
ATOM 657 C CA . ASP A 1 82 ? -3.067 -5.036 -2.466 1.00 93.00 82 ASP A CA 1
ATOM 658 C C . ASP A 1 82 ? -2.013 -4.859 -1.364 1.00 93.00 82 ASP A C 1
ATOM 660 O O . ASP A 1 82 ? -0.902 -4.366 -1.607 1.00 93.00 82 ASP A O 1
ATOM 664 N N . LEU A 1 83 ? -2.329 -5.295 -0.140 1.00 95.00 83 LEU A N 1
ATOM 665 C CA . LEU A 1 83 ? -1.368 -5.288 0.964 1.00 95.00 83 LEU A CA 1
ATOM 666 C C . LEU A 1 83 ? -0.167 -6.192 0.671 1.00 95.00 83 LEU A C 1
ATOM 668 O O . LEU A 1 83 ? 0.960 -5.795 0.958 1.00 95.00 83 LEU A O 1
ATOM 672 N N . SER A 1 84 ? -0.380 -7.350 0.043 1.00 96.38 84 SER A N 1
ATOM 673 C CA . SER A 1 84 ? 0.699 -8.277 -0.316 1.00 96.38 84 SER A CA 1
ATOM 674 C C . SER A 1 84 ? 1.669 -7.681 -1.327 1.00 96.38 84 SER A C 1
ATOM 676 O O . SER A 1 84 ? 2.877 -7.848 -1.164 1.00 96.38 84 SER A O 1
ATOM 678 N N . MET A 1 85 ? 1.180 -6.921 -2.311 1.00 96.88 85 MET A N 1
ATOM 679 C CA . MET A 1 85 ? 2.054 -6.210 -3.252 1.00 96.88 85 MET A CA 1
ATOM 680 C C . MET A 1 85 ? 2.886 -5.135 -2.546 1.00 96.88 85 MET A C 1
ATOM 682 O O . MET A 1 85 ? 4.088 -5.023 -2.781 1.00 96.88 85 MET A O 1
ATOM 686 N N . ALA A 1 86 ? 2.275 -4.374 -1.633 1.00 96.88 86 ALA A N 1
ATOM 687 C CA . ALA A 1 86 ? 2.983 -3.338 -0.883 1.00 96.88 86 ALA A CA 1
ATOM 688 C C . ALA A 1 86 ? 4.011 -3.911 0.104 1.00 96.88 86 ALA A C 1
ATOM 690 O O . ALA A 1 86 ? 5.128 -3.412 0.189 1.00 96.88 86 ALA A O 1
ATOM 691 N N . VAL A 1 87 ? 3.672 -4.969 0.840 1.00 96.69 87 VAL A N 1
ATOM 692 C CA . VAL A 1 87 ? 4.626 -5.639 1.736 1.00 96.69 87 VAL A CA 1
ATOM 693 C C . VAL A 1 87 ? 5.742 -6.295 0.922 1.00 96.69 87 VAL A C 1
ATOM 695 O O . VAL A 1 87 ? 6.916 -6.158 1.268 1.00 96.69 87 VAL A O 1
ATOM 698 N N . GLY A 1 88 ? 5.390 -6.961 -0.180 1.00 96.00 88 GLY A N 1
ATOM 699 C CA . GLY A 1 88 ? 6.340 -7.601 -1.083 1.00 96.00 88 GLY A CA 1
ATOM 700 C C . GLY A 1 88 ? 7.361 -6.615 -1.644 1.00 96.00 88 GLY A C 1
ATOM 701 O O . GLY A 1 88 ? 8.561 -6.885 -1.567 1.00 96.00 88 GLY A O 1
ATOM 702 N N . ILE A 1 89 ? 6.922 -5.456 -2.153 1.00 95.06 89 ILE A N 1
ATOM 703 C CA . ILE A 1 89 ? 7.848 -4.471 -2.728 1.00 95.06 89 ILE A CA 1
ATOM 704 C C . ILE A 1 89 ? 8.781 -3.872 -1.667 1.00 95.06 89 ILE A C 1
ATOM 706 O O . ILE A 1 89 ? 9.969 -3.701 -1.928 1.00 95.06 89 ILE A O 1
ATOM 710 N N . GLU A 1 90 ? 8.290 -3.620 -0.447 1.00 95.25 90 GLU A N 1
ATOM 711 C CA . GLU A 1 90 ? 9.111 -3.083 0.649 1.00 95.25 90 GLU A CA 1
ATOM 712 C C . GLU A 1 90 ? 10.201 -4.057 1.105 1.00 95.25 90 GLU A C 1
ATOM 714 O O . GLU A 1 90 ? 11.305 -3.637 1.459 1.00 95.25 90 GLU A O 1
ATOM 719 N N . LEU A 1 91 ? 9.903 -5.357 1.097 1.00 94.00 91 LEU A N 1
ATOM 720 C CA . LEU A 1 91 ? 10.883 -6.403 1.381 1.00 94.00 91 LEU A CA 1
ATOM 721 C C . LEU A 1 91 ? 11.880 -6.556 0.225 1.00 94.00 91 LEU A C 1
ATOM 723 O O . LEU A 1 91 ? 13.088 -6.621 0.466 1.00 94.00 91 LEU A O 1
ATOM 727 N N . SER A 1 92 ? 11.387 -6.555 -1.018 1.00 91.12 92 SER A N 1
ATOM 728 C CA . SER A 1 92 ? 12.209 -6.697 -2.224 1.00 91.12 92 SER A CA 1
ATOM 729 C C . SER A 1 92 ? 13.202 -5.546 -2.390 1.00 91.12 92 SER A C 1
ATOM 731 O O . SER A 1 92 ? 14.371 -5.804 -2.662 1.00 91.12 92 SER A O 1
ATOM 733 N N . ASP A 1 93 ? 12.779 -4.296 -2.186 1.00 87.56 93 ASP A N 1
ATOM 734 C CA . ASP A 1 93 ? 13.643 -3.110 -2.317 1.00 87.56 93 ASP A CA 1
ATOM 735 C C . ASP A 1 93 ? 14.748 -3.043 -1.245 1.00 87.56 93 ASP A C 1
ATOM 737 O O . ASP A 1 93 ? 15.683 -2.251 -1.354 1.00 87.56 93 ASP A O 1
ATOM 741 N N . ARG A 1 94 ? 14.652 -3.873 -0.199 1.00 87.94 94 ARG A N 1
ATOM 742 C CA . ARG A 1 94 ? 15.657 -4.020 0.869 1.00 87.94 94 ARG A CA 1
ATOM 743 C C . ARG A 1 94 ? 16.488 -5.290 0.738 1.00 87.94 94 ARG A C 1
ATOM 745 O O . ARG A 1 94 ? 17.231 -5.614 1.661 1.00 87.94 94 ARG A O 1
ATOM 752 N N . ASP A 1 95 ? 16.295 -6.038 -0.346 1.00 88.50 95 ASP A N 1
ATOM 753 C CA . ASP A 1 95 ? 16.875 -7.363 -0.562 1.00 88.50 95 ASP A CA 1
ATOM 754 C C . ASP A 1 95 ? 16.603 -8.361 0.584 1.00 88.50 95 ASP A C 1
ATOM 756 O O . ASP A 1 95 ? 17.355 -9.315 0.801 1.00 88.50 95 ASP A O 1
ATOM 760 N N . ILE A 1 96 ? 15.485 -8.192 1.302 1.00 89.62 96 ILE A N 1
ATOM 761 C CA . ILE A 1 96 ? 15.047 -9.138 2.332 1.00 89.62 96 ILE A CA 1
ATOM 762 C C . ILE A 1 96 ? 14.300 -10.276 1.640 1.00 89.62 96 ILE A C 1
ATOM 764 O O . ILE A 1 96 ? 13.180 -10.110 1.156 1.00 89.62 96 ILE A O 1
ATOM 768 N N . ARG A 1 97 ? 14.922 -11.455 1.602 1.00 88.12 97 ARG A N 1
ATOM 769 C CA . ARG A 1 97 ? 14.325 -12.651 1.001 1.00 88.12 97 ARG A CA 1
ATOM 770 C C . ARG A 1 97 ? 13.360 -13.313 1.975 1.00 88.12 97 ARG A C 1
ATOM 772 O O . ARG A 1 97 ? 13.764 -13.776 3.038 1.00 88.12 97 ARG A O 1
ATOM 779 N N . VAL A 1 98 ? 12.097 -13.388 1.577 1.00 89.19 98 VAL A N 1
ATOM 780 C CA . VAL A 1 98 ? 11.023 -14.055 2.317 1.00 89.19 98 VAL A CA 1
ATOM 781 C C . VAL A 1 98 ? 10.219 -14.886 1.321 1.00 89.19 98 VAL A C 1
ATOM 783 O O . VAL A 1 98 ? 10.091 -14.496 0.160 1.00 89.19 98 VAL A O 1
ATOM 786 N N . ARG A 1 99 ? 9.692 -16.042 1.739 1.00 93.38 99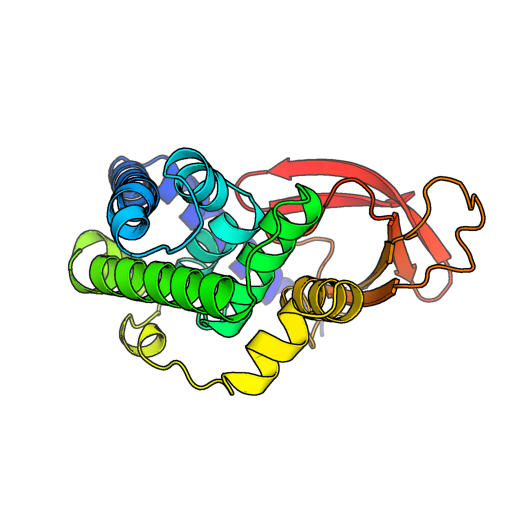 ARG A N 1
ATOM 787 C CA . ARG A 1 99 ? 8.853 -16.859 0.855 1.00 93.38 99 ARG A CA 1
ATOM 788 C C . ARG A 1 99 ? 7.559 -16.096 0.529 1.00 93.38 99 ARG A C 1
ATOM 790 O O . ARG A 1 99 ? 6.988 -15.494 1.442 1.00 93.38 99 ARG A O 1
ATOM 797 N N . PRO A 1 100 ? 7.041 -16.168 -0.711 1.00 94.75 100 PRO A N 1
ATOM 798 C CA . PRO A 1 100 ? 5.775 -15.531 -1.086 1.00 94.75 100 PRO A CA 1
ATOM 799 C C . PRO A 1 100 ? 4.608 -15.836 -0.140 1.00 94.75 100 PRO A C 1
ATOM 801 O O . PRO A 1 100 ? 3.844 -14.945 0.232 1.00 94.75 100 PRO A O 1
ATOM 804 N N . HIS A 1 101 ? 4.526 -17.087 0.325 1.00 93.00 101 HIS A N 1
ATOM 805 C CA . HIS A 1 101 ? 3.540 -17.521 1.313 1.00 93.00 101 HIS A CA 1
ATOM 806 C C . HIS A 1 101 ? 3.604 -16.703 2.610 1.00 93.00 101 HIS A C 1
ATOM 808 O O . HIS A 1 101 ? 2.565 -16.247 3.086 1.00 93.00 101 HIS A O 1
ATOM 814 N N . ASP A 1 102 ? 4.797 -16.451 3.153 1.00 92.31 102 ASP A N 1
ATOM 815 C CA . ASP A 1 102 ? 4.967 -15.697 4.402 1.00 92.31 102 ASP A CA 1
ATOM 816 C C . ASP A 1 102 ? 4.605 -14.207 4.213 1.00 92.31 102 ASP A C 1
ATOM 818 O O . ASP A 1 102 ? 3.991 -13.605 5.096 1.00 92.31 102 ASP A O 1
ATOM 822 N N . VAL A 1 103 ? 4.907 -13.619 3.044 1.00 94.38 103 VAL A N 1
ATOM 823 C CA . VAL A 1 103 ? 4.499 -12.242 2.686 1.00 94.38 103 VAL A CA 1
ATOM 824 C C . VAL A 1 103 ? 2.976 -12.114 2.677 1.00 94.38 103 VAL A C 1
ATOM 826 O O . VAL A 1 103 ? 2.419 -11.180 3.265 1.00 94.38 103 VAL A O 1
ATOM 829 N N . ARG A 1 104 ? 2.284 -13.077 2.061 1.00 93.56 104 ARG A N 1
ATOM 830 C CA . ARG A 1 104 ? 0.819 -13.108 2.031 1.00 93.56 104 ARG A CA 1
ATOM 831 C C . ARG A 1 104 ? 0.222 -13.318 3.424 1.00 93.56 104 ARG A C 1
ATOM 833 O O . ARG A 1 104 ? -0.746 -12.646 3.771 1.00 93.56 104 ARG A O 1
ATOM 840 N N . GLN A 1 105 ? 0.788 -14.212 4.241 1.00 91.81 105 GLN A N 1
ATOM 841 C CA . GLN A 1 105 ? 0.322 -14.430 5.620 1.00 91.81 105 GLN A CA 1
ATOM 842 C C . GLN A 1 105 ? 0.478 -13.172 6.476 1.00 91.81 105 GLN A C 1
ATOM 844 O O . GLN A 1 105 ? -0.467 -12.794 7.169 1.00 91.81 105 GLN A O 1
ATOM 849 N N . LEU A 1 106 ? 1.619 -12.482 6.377 1.00 93.56 106 LEU A N 1
ATOM 850 C CA . LEU A 1 106 ? 1.824 -11.201 7.052 1.00 93.56 106 LEU A CA 1
ATOM 851 C C . LEU A 1 106 ? 0.786 -10.166 6.597 1.00 93.56 106 LEU A C 1
ATOM 853 O O . LEU A 1 106 ? 0.177 -9.495 7.426 1.00 93.56 106 LEU A O 1
ATOM 857 N N . SER A 1 107 ? 0.542 -10.068 5.293 1.00 94.50 107 SER A N 1
ATOM 858 C CA . SER A 1 107 ? -0.418 -9.115 4.719 1.00 94.50 107 SER A CA 1
ATOM 859 C C . SER A 1 107 ? -1.849 -9.387 5.180 1.00 94.50 107 SER A C 1
ATOM 861 O O . SER A 1 107 ? -2.561 -8.462 5.576 1.00 94.50 107 SER A O 1
ATOM 863 N N . ARG A 1 108 ? -2.242 -10.664 5.242 1.00 92.50 108 ARG A N 1
ATOM 864 C CA . ARG A 1 108 ? -3.524 -11.094 5.810 1.00 92.50 108 ARG A CA 1
ATOM 865 C C . ARG A 1 108 ? -3.620 -10.777 7.304 1.00 92.50 108 ARG A C 1
ATOM 867 O O . ARG A 1 108 ? -4.660 -10.310 7.758 1.00 92.50 108 ARG A O 1
ATOM 874 N N . ALA A 1 109 ? -2.554 -11.002 8.072 1.00 92.81 109 ALA A N 1
ATOM 875 C CA . ALA A 1 109 ? -2.522 -10.681 9.498 1.00 92.81 109 ALA A CA 1
ATOM 876 C C . ALA A 1 109 ? -2.670 -9.168 9.742 1.00 92.81 109 ALA A C 1
ATOM 878 O O . ALA A 1 109 ? -3.469 -8.767 10.586 1.00 92.81 109 ALA A O 1
ATOM 879 N N . ILE A 1 110 ? -1.981 -8.336 8.949 1.00 93.94 110 ILE A N 1
ATOM 880 C CA . ILE A 1 110 ? -2.128 -6.869 8.946 1.00 93.94 110 ILE A CA 1
ATOM 881 C C . ILE A 1 110 ? -3.577 -6.473 8.679 1.00 93.94 110 ILE A C 1
ATOM 883 O O . ILE A 1 110 ? -4.157 -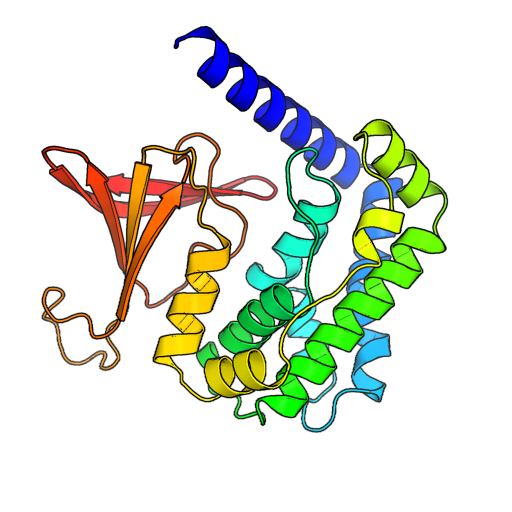5.716 9.458 1.00 93.94 110 ILE A O 1
ATOM 887 N N . ARG A 1 111 ? -4.172 -7.008 7.609 1.00 92.88 111 ARG A N 1
ATOM 888 C CA . ARG A 1 111 ? -5.555 -6.708 7.231 1.00 92.88 111 ARG A CA 1
ATOM 889 C C . ARG A 1 111 ? -6.537 -7.092 8.335 1.00 92.88 111 ARG A C 1
ATOM 891 O O . ARG A 1 111 ? -7.338 -6.265 8.758 1.00 92.88 111 ARG A O 1
ATOM 898 N N . ASN A 1 112 ? -6.446 -8.323 8.832 1.00 91.94 112 ASN A N 1
ATOM 899 C CA . ASN A 1 112 ? -7.349 -8.841 9.856 1.00 91.94 112 ASN A CA 1
ATOM 900 C C . ASN A 1 112 ? -7.255 -8.044 11.157 1.00 91.94 112 ASN A C 1
ATOM 902 O O . ASN A 1 112 ? -8.277 -7.741 11.768 1.00 91.94 112 ASN A O 1
ATOM 906 N N . GLU A 1 113 ? -6.045 -7.698 11.592 1.00 92.94 113 GLU A N 1
ATOM 907 C CA . GLU A 1 113 ? -5.864 -6.909 12.807 1.00 92.94 113 GLU A CA 1
ATOM 908 C C . GLU A 1 113 ? -6.381 -5.478 12.627 1.00 92.94 113 GLU A C 1
ATOM 910 O O . GLU A 1 113 ? -7.025 -4.939 13.529 1.00 92.94 113 GLU A O 1
ATOM 915 N N . TRP A 1 114 ? -6.194 -4.887 11.442 1.00 93.00 114 TRP A N 1
ATOM 916 C CA . TRP A 1 114 ? -6.779 -3.588 11.130 1.00 93.00 114 TRP A CA 1
ATOM 917 C C . TRP A 1 114 ? -8.308 -3.632 11.164 1.00 93.00 114 TRP A C 1
ATOM 919 O O . TRP A 1 114 ? -8.917 -2.821 11.856 1.00 93.00 114 TRP A O 1
ATOM 929 N N . ILE A 1 115 ? -8.932 -4.625 10.528 1.00 91.38 115 ILE A N 1
ATOM 930 C CA . ILE A 1 115 ? -10.389 -4.828 10.550 1.00 91.38 115 ILE A CA 1
ATOM 931 C C . ILE A 1 115 ? -10.912 -4.977 11.980 1.00 91.38 115 ILE A C 1
ATOM 933 O O . ILE A 1 115 ? -11.897 -4.334 12.340 1.00 91.38 115 ILE A O 1
ATOM 937 N N . LYS A 1 116 ? -10.240 -5.759 12.835 1.00 91.75 116 LYS A N 1
ATOM 938 C CA . LYS A 1 116 ? -10.616 -5.854 14.255 1.00 91.75 116 LYS A CA 1
ATOM 939 C C . LYS A 1 116 ? -10.595 -4.487 14.931 1.00 91.75 116 LYS A C 1
ATOM 941 O O . LYS A 1 116 ? -11.490 -4.189 15.717 1.00 91.75 116 LYS A O 1
ATOM 946 N N . ILE A 1 117 ? -9.603 -3.646 14.636 1.00 91.12 117 ILE A N 1
ATOM 947 C CA . ILE A 1 117 ? -9.528 -2.279 15.168 1.00 91.12 117 ILE A CA 1
ATOM 948 C C . ILE A 1 117 ? -10.688 -1.422 14.641 1.00 91.12 117 ILE A C 1
ATOM 950 O O . ILE A 1 117 ? -11.301 -0.716 15.445 1.00 91.12 117 ILE A O 1
ATOM 954 N N . LEU A 1 118 ? -11.023 -1.515 13.347 1.00 89.81 118 LEU A N 1
ATOM 955 C CA . LEU A 1 118 ? -12.165 -0.808 12.745 1.00 89.81 118 LEU A CA 1
ATOM 956 C C . LEU A 1 118 ? -13.489 -1.190 13.424 1.00 89.81 118 LEU A C 1
ATOM 958 O O . LEU A 1 118 ? -14.294 -0.322 13.748 1.00 89.81 118 LEU A O 1
ATOM 962 N N . ILE A 1 119 ? -13.693 -2.483 13.690 1.00 89.81 119 ILE A N 1
ATOM 963 C CA . ILE A 1 119 ? -14.923 -3.010 14.302 1.00 89.81 119 ILE A CA 1
ATOM 964 C C . ILE A 1 119 ? -14.985 -2.721 15.805 1.00 89.81 119 ILE A C 1
ATOM 966 O O . ILE A 1 119 ? -16.061 -2.493 16.339 1.00 89.81 119 ILE A O 1
ATOM 970 N N . SER A 1 120 ? -13.857 -2.735 16.513 1.00 89.06 120 SER A N 1
ATOM 971 C CA . SER A 1 120 ? -13.846 -2.598 17.980 1.00 89.06 120 SER A CA 1
ATOM 972 C C . SER A 1 120 ? -13.737 -1.158 18.482 1.00 89.06 120 SER A C 1
ATOM 974 O O . SER A 1 120 ? -13.788 -0.931 19.690 1.00 89.06 120 SER A O 1
ATOM 976 N N . THR A 1 121 ? -13.554 -0.176 17.594 1.00 88.19 121 THR A N 1
ATOM 977 C CA . THR A 1 121 ? -13.322 1.219 17.990 1.00 88.19 121 THR A CA 1
ATOM 978 C C . THR A 1 121 ? -14.470 2.114 17.534 1.00 88.19 121 THR A C 1
ATOM 980 O O . THR A 1 121 ? -14.487 2.555 16.389 1.00 88.19 121 THR A O 1
ATOM 983 N N . GLU A 1 122 ? -15.366 2.467 18.456 1.00 86.62 122 GLU A N 1
ATOM 984 C CA . GLU A 1 122 ? -16.504 3.380 18.228 1.00 86.62 122 GLU A CA 1
ATOM 985 C C . GLU A 1 122 ? -16.083 4.678 17.516 1.00 86.62 122 GLU A C 1
ATOM 987 O O . GLU A 1 122 ? -16.627 5.040 16.481 1.00 86.62 122 GLU A O 1
ATOM 992 N N . VAL A 1 123 ? -14.988 5.306 17.964 1.00 82.62 123 VAL A N 1
ATOM 993 C CA . VAL A 1 123 ? -14.452 6.537 17.350 1.00 82.62 123 VAL A CA 1
ATOM 994 C C . VAL A 1 123 ? -14.098 6.377 15.861 1.00 82.62 123 VAL A C 1
ATOM 996 O O . VAL A 1 123 ? -14.147 7.353 15.108 1.00 82.62 123 VAL A O 1
ATOM 999 N N . ILE A 1 124 ? -13.695 5.176 15.433 1.00 83.81 124 ILE A N 1
ATOM 1000 C CA . ILE A 1 124 ? -13.416 4.880 14.022 1.00 83.81 124 ILE A CA 1
ATOM 1001 C C . ILE A 1 124 ? -14.724 4.665 13.264 1.00 83.81 124 ILE A C 1
ATOM 1003 O O . ILE A 1 124 ? -14.858 5.182 12.158 1.00 83.81 124 ILE A O 1
ATOM 1007 N N . GLN A 1 125 ? -15.679 3.948 13.856 1.00 85.88 125 GLN A N 1
ATOM 1008 C CA . GLN A 1 125 ? -16.993 3.715 13.258 1.00 85.88 125 GLN A CA 1
ATOM 1009 C C . GLN A 1 125 ? -17.729 5.030 12.994 1.00 85.88 125 GLN A C 1
ATOM 1011 O O . GLN A 1 125 ? -18.193 5.245 11.877 1.00 85.88 125 GLN A O 1
ATOM 1016 N N . ASP A 1 126 ? -17.725 5.950 13.962 1.00 82.75 126 ASP A N 1
ATOM 1017 C CA . ASP A 1 126 ? -18.278 7.299 13.802 1.00 82.75 126 ASP A CA 1
ATOM 1018 C C . ASP A 1 126 ? -17.628 8.031 12.624 1.00 82.75 126 ASP A C 1
ATOM 1020 O O . ASP A 1 126 ? -18.302 8.625 11.782 1.00 82.75 126 ASP A O 1
ATOM 1024 N N . ALA A 1 127 ? -16.294 7.977 12.544 1.00 80.19 127 ALA A N 1
ATOM 1025 C CA . ALA A 1 127 ? -15.551 8.640 11.481 1.00 80.19 127 ALA A CA 1
ATOM 1026 C C . ALA A 1 127 ? -15.862 8.042 10.103 1.00 80.19 127 ALA A C 1
ATOM 1028 O O . ALA A 1 127 ? -16.021 8.791 9.145 1.00 80.19 127 ALA A O 1
ATOM 1029 N N . MET A 1 128 ? -15.979 6.717 9.999 1.00 82.94 128 MET A N 1
ATOM 1030 C CA . MET A 1 128 ? -16.358 6.046 8.753 1.00 82.94 128 MET A CA 1
ATOM 1031 C C . MET A 1 128 ? -17.801 6.362 8.356 1.00 82.94 128 MET A C 1
ATOM 1033 O O . MET A 1 128 ? -18.051 6.635 7.184 1.00 82.94 128 MET A O 1
ATOM 1037 N N . SER A 1 129 ? -18.722 6.436 9.320 1.00 83.56 129 SER A N 1
ATOM 1038 C CA . SER A 1 129 ? -20.114 6.814 9.064 1.00 83.56 129 SER A CA 1
ATOM 1039 C C . SER A 1 129 ? -20.234 8.236 8.511 1.00 83.56 129 SER A C 1
ATOM 1041 O O . SER A 1 129 ? -20.999 8.455 7.576 1.00 83.56 129 SER A O 1
ATOM 1043 N N . VAL A 1 130 ? -19.464 9.199 9.036 1.00 82.69 130 VAL A N 1
ATOM 1044 C CA . VAL A 1 130 ? -19.416 10.578 8.502 1.00 82.69 130 VAL A CA 1
ATOM 1045 C C . VAL A 1 130 ? -18.912 10.607 7.055 1.00 82.69 130 VAL A C 1
ATOM 1047 O O . VAL A 1 130 ? -19.322 11.462 6.274 1.00 82.69 130 VAL A O 1
ATOM 1050 N N . LEU A 1 131 ? -18.049 9.660 6.686 1.00 80.44 131 LEU A N 1
ATOM 1051 C CA . LEU A 1 131 ? -17.517 9.508 5.330 1.00 80.44 131 LEU A CA 1
ATOM 1052 C C . LEU A 1 131 ? -18.427 8.679 4.409 1.00 80.44 131 LEU A C 1
ATOM 1054 O O . LEU A 1 131 ? -18.060 8.456 3.258 1.00 80.44 131 LEU A O 1
ATOM 1058 N N . GLY A 1 132 ? -19.578 8.207 4.900 1.00 82.62 132 GLY A N 1
ATOM 1059 C CA . GLY A 1 132 ? -20.491 7.348 4.143 1.00 82.62 132 GLY A CA 1
ATOM 1060 C C . GLY A 1 132 ? -19.961 5.931 3.899 1.00 82.62 132 GLY A C 1
ATOM 1061 O O . GLY A 1 132 ? -20.410 5.277 2.964 1.00 82.62 132 GLY A O 1
ATOM 1062 N N . LYS A 1 133 ? -19.007 5.455 4.710 1.00 83.19 133 LYS A N 1
ATOM 1063 C CA . LYS A 1 133 ? -18.397 4.123 4.586 1.00 83.19 133 LYS A CA 1
ATOM 1064 C C . LYS A 1 133 ? -18.920 3.153 5.636 1.00 83.19 133 LYS A C 1
ATOM 1066 O O . LYS A 1 133 ? -19.063 3.518 6.805 1.00 83.19 133 LYS A O 1
ATOM 1071 N N . ASN A 1 134 ? -19.111 1.892 5.248 1.00 82.81 134 ASN A N 1
ATOM 1072 C CA . ASN A 1 134 ? -19.468 0.824 6.171 1.00 82.81 134 ASN A CA 1
ATOM 1073 C C . ASN A 1 134 ? -18.246 -0.053 6.477 1.00 82.81 134 ASN A C 1
ATOM 1075 O O . ASN A 1 134 ? -17.547 -0.527 5.587 1.00 82.81 134 ASN A O 1
ATOM 1079 N N . VAL A 1 135 ? -17.988 -0.316 7.761 1.00 79.94 135 VAL A N 1
ATOM 1080 C CA . VAL A 1 135 ? -16.906 -1.225 8.181 1.00 79.94 135 VAL A CA 1
ATOM 1081 C C . VAL A 1 135 ? -17.094 -2.630 7.598 1.00 79.94 135 VAL A C 1
ATOM 1083 O O . VAL A 1 135 ? -16.109 -3.319 7.343 1.00 79.94 135 VAL A O 1
ATOM 1086 N N . ARG A 1 136 ? -18.343 -3.058 7.364 1.00 81.69 136 ARG A N 1
ATOM 1087 C CA . ARG A 1 136 ? -18.660 -4.375 6.796 1.00 81.69 136 ARG A CA 1
ATOM 1088 C C . ARG A 1 136 ? -18.124 -4.559 5.382 1.00 81.69 136 ARG A C 1
ATOM 1090 O O . ARG A 1 136 ? -17.742 -5.675 5.056 1.00 81.69 136 ARG A O 1
ATOM 1097 N N . ASP A 1 137 ? -17.995 -3.482 4.614 1.00 80.75 137 ASP A N 1
ATOM 1098 C CA . ASP A 1 137 ? -17.418 -3.519 3.265 1.00 80.75 137 ASP A CA 1
ATOM 1099 C C . ASP A 1 137 ? -15.963 -4.016 3.320 1.00 80.75 137 ASP A C 1
ATOM 1101 O O . ASP A 1 137 ? -15.468 -4.668 2.412 1.00 80.75 137 ASP A O 1
ATOM 1105 N N . HIS A 1 138 ? -15.274 -3.796 4.443 1.00 78.31 138 HIS A N 1
ATOM 1106 C CA . HIS A 1 138 ? -13.911 -4.272 4.654 1.00 78.31 138 HIS A CA 1
ATOM 1107 C C . HIS A 1 138 ? -13.817 -5.730 5.117 1.00 78.31 138 HIS A C 1
ATOM 1109 O O . HIS A 1 138 ? -12.709 -6.198 5.365 1.00 78.31 138 HIS A O 1
ATOM 1115 N N . LEU A 1 139 ? -14.923 -6.460 5.280 1.00 80.56 139 LEU A N 1
ATOM 1116 C CA . LEU A 1 139 ? -14.879 -7.870 5.683 1.00 80.56 139 LEU A CA 1
ATOM 1117 C C . LEU A 1 139 ? -14.560 -8.790 4.504 1.00 80.56 139 LEU A C 1
ATOM 1119 O O . LEU A 1 139 ? -13.825 -9.762 4.682 1.00 80.56 139 LEU A O 1
ATOM 1123 N N . GLU A 1 140 ? -15.044 -8.451 3.313 1.00 74.94 140 GLU A N 1
ATOM 1124 C CA . GLU A 1 140 ? -14.887 -9.265 2.109 1.00 74.94 140 GLU A CA 1
ATOM 1125 C C . GLU A 1 140 ? -13.446 -9.226 1.587 1.00 74.94 140 GLU A C 1
ATOM 1127 O O . GLU A 1 140 ? -12.829 -8.166 1.463 1.00 74.94 140 GLU A O 1
ATOM 1132 N N . ASP A 1 141 ? -12.884 -10.406 1.337 1.00 80.62 141 ASP A N 1
ATOM 1133 C CA . ASP A 1 141 ? -11.525 -10.605 0.829 1.00 80.62 141 ASP A CA 1
ATOM 1134 C C . ASP A 1 141 ? -11.545 -11.816 -0.093 1.00 80.62 141 ASP A C 1
ATOM 1136 O O . ASP A 1 141 ? -11.403 -12.951 0.366 1.00 80.62 141 ASP A O 1
ATOM 1140 N N . ASP A 1 142 ? -11.777 -11.575 -1.377 1.00 69.00 142 ASP A N 1
ATOM 1141 C CA . ASP A 1 142 ? -11.777 -12.632 -2.379 1.00 69.00 142 ASP A CA 1
ATOM 1142 C C . ASP A 1 142 ? -10.605 -12.439 -3.333 1.00 69.00 142 ASP A C 1
ATOM 1144 O O . ASP A 1 142 ? -10.587 -11.511 -4.140 1.00 69.00 142 ASP A O 1
ATOM 1148 N N . HIS A 1 143 ? -9.593 -13.294 -3.191 1.00 79.38 143 HIS A N 1
ATOM 1149 C CA . HIS A 1 143 ? -8.441 -13.333 -4.081 1.00 79.38 143 HIS A CA 1
ATOM 1150 C C . HIS A 1 143 ? -7.843 -14.733 -4.150 1.00 79.38 143 HIS A C 1
ATOM 1152 O O . HIS A 1 143 ? -7.705 -15.422 -3.132 1.00 79.38 143 HIS A O 1
ATOM 1158 N N . ASP A 1 144 ? -7.381 -15.108 -5.343 1.00 86.75 144 ASP A N 1
ATOM 1159 C CA . ASP A 1 144 ? -6.653 -16.352 -5.542 1.00 86.75 144 ASP A CA 1
ATOM 1160 C C . ASP A 1 144 ? -5.294 -16.297 -4.823 1.00 86.75 144 ASP A C 1
ATOM 1162 O O . ASP A 1 144 ? -4.399 -15.502 -5.130 1.00 86.75 144 ASP A O 1
ATOM 1166 N N . LYS A 1 145 ? -5.131 -17.186 -3.839 1.00 89.69 145 LYS A N 1
ATOM 1167 C CA . LYS A 1 145 ? -3.878 -17.375 -3.104 1.00 89.69 145 LYS A CA 1
ATOM 1168 C C . LYS A 1 145 ? -2.702 -17.634 -4.053 1.00 89.69 145 LYS A C 1
ATOM 1170 O O . LYS A 1 145 ? -1.607 -17.133 -3.784 1.00 89.69 145 LYS A O 1
ATOM 1175 N N . ASN A 1 146 ? -2.908 -18.449 -5.083 1.00 91.38 146 ASN A N 1
ATOM 1176 C CA . ASN A 1 146 ? -1.848 -18.892 -5.978 1.00 91.38 146 ASN A CA 1
ATOM 1177 C C . ASN A 1 146 ? -1.374 -17.734 -6.861 1.00 91.38 146 ASN A C 1
ATOM 1179 O O . ASN A 1 146 ? -0.168 -17.529 -6.964 1.00 91.38 146 ASN A O 1
ATOM 1183 N N . GLU A 1 147 ? -2.297 -16.916 -7.385 1.00 93.56 147 GLU A N 1
ATOM 1184 C CA . GLU A 1 147 ? -1.966 -15.699 -8.148 1.00 93.56 147 GLU A CA 1
ATOM 1185 C C . GLU A 1 147 ? -1.089 -14.745 -7.320 1.00 93.56 147 GLU A C 1
ATOM 1187 O O . GLU A 1 147 ? -0.072 -14.236 -7.803 1.00 93.56 147 GLU A O 1
ATOM 1192 N N . ILE A 1 148 ? -1.447 -14.521 -6.048 1.00 94.12 148 ILE A N 1
ATOM 1193 C CA . ILE A 1 148 ? -0.682 -13.642 -5.152 1.00 94.12 148 ILE A CA 1
ATOM 1194 C C . ILE A 1 148 ? 0.734 -14.189 -4.935 1.00 94.12 148 ILE A C 1
ATOM 1196 O O . ILE A 1 148 ? 1.709 -13.445 -5.051 1.00 94.12 148 ILE A O 1
ATOM 1200 N N . GLU A 1 149 ? 0.857 -15.473 -4.591 1.00 95.25 149 GLU A N 1
ATOM 1201 C CA . GLU A 1 149 ? 2.152 -16.091 -4.288 1.00 95.25 149 GLU A CA 1
ATOM 1202 C C . GLU A 1 149 ? 3.050 -16.172 -5.539 1.00 95.25 149 GLU A C 1
ATOM 1204 O O . GLU A 1 149 ? 4.250 -15.904 -5.439 1.00 95.25 149 GLU A O 1
ATOM 1209 N N . GLU A 1 150 ? 2.481 -16.435 -6.719 1.00 95.50 150 GLU A N 1
ATOM 1210 C CA . GLU A 1 150 ? 3.198 -16.387 -7.999 1.00 95.50 150 GLU A CA 1
ATOM 1211 C C . GLU A 1 150 ? 3.708 -14.972 -8.305 1.00 95.50 150 GLU A C 1
ATOM 1213 O O . GLU A 1 150 ? 4.883 -14.787 -8.630 1.00 95.50 150 GLU A O 1
ATOM 1218 N N . THR A 1 151 ? 2.850 -13.962 -8.140 1.00 95.12 151 THR A N 1
ATOM 1219 C CA . THR A 1 151 ? 3.198 -12.559 -8.402 1.00 95.12 151 THR A CA 1
ATOM 1220 C C . THR A 1 151 ? 4.332 -12.080 -7.499 1.00 95.12 151 THR A C 1
ATOM 1222 O O . THR A 1 151 ? 5.247 -11.414 -7.970 1.00 95.12 151 THR A O 1
ATOM 1225 N N . ILE A 1 152 ? 4.316 -12.438 -6.210 1.00 95.19 152 ILE A N 1
ATOM 1226 C CA . ILE A 1 152 ? 5.383 -12.072 -5.261 1.00 95.19 152 ILE A CA 1
ATOM 1227 C C . ILE A 1 152 ? 6.692 -12.813 -5.573 1.00 95.19 152 ILE A C 1
ATOM 1229 O O . ILE A 1 152 ? 7.774 -12.276 -5.325 1.00 95.19 152 ILE A O 1
ATOM 1233 N N . GLY A 1 153 ? 6.609 -14.041 -6.093 1.00 92.19 153 GLY A N 1
ATOM 1234 C CA . GLY A 1 153 ? 7.773 -14.848 -6.461 1.00 92.19 153 GLY A CA 1
ATOM 1235 C C . GLY A 1 153 ? 8.594 -14.268 -7.618 1.00 92.19 153 GLY A C 1
ATOM 1236 O O . GLY A 1 153 ? 9.786 -14.560 -7.722 1.00 92.19 153 GLY A O 1
ATOM 1237 N N . ASP A 1 154 ? 7.992 -13.413 -8.446 1.00 91.69 154 ASP A N 1
ATOM 1238 C CA . ASP A 1 154 ? 8.630 -12.767 -9.591 1.00 91.69 154 ASP A CA 1
ATOM 1239 C C . ASP A 1 154 ? 8.784 -11.254 -9.360 1.00 91.69 154 ASP A C 1
ATOM 1241 O O . ASP A 1 154 ? 7.820 -10.502 -9.236 1.00 91.69 154 ASP A O 1
ATOM 1245 N N . ARG A 1 155 ? 10.033 -10.771 -9.345 1.00 87.81 155 ARG A N 1
ATOM 1246 C CA . ARG A 1 155 ? 10.358 -9.357 -9.083 1.00 87.81 155 ARG A CA 1
ATOM 1247 C C . ARG A 1 155 ? 9.796 -8.379 -10.123 1.00 87.81 155 ARG A C 1
ATOM 1249 O O . ARG A 1 155 ? 9.644 -7.201 -9.800 1.00 87.81 155 ARG A O 1
ATOM 1256 N N . VAL A 1 156 ? 9.584 -8.796 -11.369 1.00 88.25 156 VAL A N 1
ATOM 1257 C CA . VAL A 1 156 ? 8.995 -7.941 -12.412 1.00 88.25 156 VAL A CA 1
ATOM 1258 C C . VAL A 1 156 ? 7.481 -7.914 -12.238 1.00 88.25 156 VAL A C 1
ATOM 1260 O O . VAL A 1 156 ? 6.921 -6.823 -12.116 1.00 88.25 156 VAL A O 1
ATOM 1263 N N . LYS A 1 157 ? 6.843 -9.085 -12.088 1.00 91.69 157 LYS A N 1
ATOM 1264 C CA . LYS A 1 157 ? 5.392 -9.171 -11.836 1.00 91.69 157 LYS A CA 1
ATOM 1265 C C . LYS A 1 157 ? 4.988 -8.420 -10.568 1.00 91.69 157 LYS A C 1
ATOM 1267 O O . LYS A 1 157 ? 4.012 -7.677 -10.589 1.00 91.69 157 LYS A O 1
ATOM 1272 N N . LEU A 1 158 ? 5.764 -8.543 -9.490 1.00 93.62 158 LEU A N 1
ATOM 1273 C CA . LEU A 1 158 ? 5.531 -7.825 -8.237 1.00 93.62 158 LEU A CA 1
ATOM 1274 C C . LEU A 1 158 ? 5.535 -6.304 -8.431 1.00 93.62 158 LEU A C 1
ATOM 1276 O O . LEU A 1 158 ? 4.671 -5.618 -7.890 1.00 93.62 158 LEU A O 1
ATOM 1280 N N . ARG A 1 159 ? 6.485 -5.767 -9.206 1.00 92.06 159 ARG A N 1
ATOM 1281 C CA . ARG A 1 159 ? 6.545 -4.327 -9.507 1.00 92.06 159 ARG A CA 1
ATOM 1282 C C . ARG A 1 159 ? 5.344 -3.887 -10.333 1.00 92.06 159 ARG A C 1
ATOM 1284 O O . ARG A 1 159 ? 4.715 -2.891 -9.988 1.00 92.06 159 ARG A O 1
ATOM 1291 N N . GLU A 1 160 ? 4.993 -4.638 -11.374 1.00 91.56 160 GLU A N 1
ATOM 1292 C CA . GLU A 1 160 ? 3.813 -4.355 -12.205 1.00 91.56 160 GLU A CA 1
ATOM 1293 C C . GLU A 1 160 ? 2.537 -4.350 -11.384 1.00 91.56 160 GLU A C 1
ATOM 1295 O O . GLU A 1 160 ? 1.794 -3.369 -11.411 1.00 91.56 160 GLU A O 1
ATOM 1300 N N . ALA A 1 161 ? 2.308 -5.409 -10.615 1.00 93.62 161 ALA A N 1
ATOM 1301 C CA . ALA A 1 161 ? 1.143 -5.523 -9.760 1.00 93.62 161 ALA A CA 1
ATOM 1302 C C . ALA A 1 161 ? 1.111 -4.413 -8.702 1.00 93.62 161 ALA A C 1
ATOM 1304 O O . ALA A 1 161 ? 0.058 -3.819 -8.484 1.00 93.62 161 ALA A O 1
ATOM 1305 N N . TYR A 1 162 ? 2.257 -4.070 -8.104 1.00 95.38 162 TYR A N 1
ATOM 1306 C CA . TYR A 1 162 ? 2.364 -2.960 -7.161 1.00 95.38 162 TYR A CA 1
ATOM 1307 C C . TYR A 1 162 ? 1.963 -1.622 -7.788 1.00 95.38 162 TYR A C 1
ATOM 1309 O O . TYR A 1 162 ? 1.088 -0.948 -7.247 1.00 95.38 162 TYR A O 1
ATOM 1317 N N . PHE A 1 163 ? 2.543 -1.223 -8.923 1.00 93.56 163 PHE A N 1
ATOM 1318 C CA . PHE A 1 163 ? 2.206 0.071 -9.528 1.00 93.56 163 PHE A CA 1
ATOM 1319 C C . PHE A 1 163 ? 0.771 0.108 -10.063 1.00 93.56 163 PHE A C 1
ATOM 1321 O O . PHE A 1 163 ? 0.106 1.134 -9.927 1.00 93.56 163 PHE A O 1
ATOM 1328 N N . LYS A 1 164 ? 0.239 -1.019 -10.555 1.00 92.12 164 LYS A N 1
ATOM 1329 C CA . LYS A 1 164 ? -1.172 -1.134 -10.961 1.00 92.12 164 LYS A CA 1
ATOM 1330 C C . LYS A 1 164 ? -2.157 -0.846 -9.825 1.00 92.12 164 LYS A C 1
ATOM 1332 O O . LYS A 1 164 ? -3.255 -0.387 -10.105 1.00 92.12 164 LYS A O 1
ATOM 1337 N N . THR A 1 165 ? -1.773 -1.016 -8.555 1.00 92.19 165 THR A N 1
ATOM 1338 C CA . THR A 1 165 ? -2.643 -0.632 -7.419 1.00 92.19 165 THR A CA 1
ATOM 1339 C C . THR A 1 165 ? -2.929 0.874 -7.323 1.00 92.19 165 THR A C 1
ATOM 1341 O O . THR A 1 165 ? -3.804 1.271 -6.557 1.00 92.19 165 THR A O 1
ATOM 1344 N N . TYR A 1 166 ? -2.181 1.710 -8.051 1.00 90.81 166 TYR A N 1
ATOM 1345 C CA . TYR A 1 166 ? -2.379 3.161 -8.123 1.00 90.81 166 TYR A CA 1
ATOM 1346 C C . TYR A 1 166 ? -3.196 3.593 -9.350 1.00 90.81 166 TYR A C 1
ATOM 1348 O O . TYR A 1 166 ? -3.443 4.783 -9.512 1.00 90.81 166 TYR A O 1
ATOM 1356 N N . HIS A 1 167 ? -3.572 2.657 -10.224 1.00 89.88 167 HIS A N 1
ATOM 1357 C CA . HIS A 1 167 ? -4.264 2.958 -11.472 1.00 89.88 167 HIS A CA 1
ATOM 1358 C C . HIS A 1 167 ? -5.711 3.398 -11.214 1.00 89.88 167 HIS A C 1
ATOM 1360 O O . HIS A 1 167 ? -6.442 2.749 -10.465 1.00 89.88 167 HIS A O 1
ATOM 1366 N N . GLN A 1 168 ? -6.121 4.485 -11.862 1.00 87.00 168 GLN A N 1
ATOM 1367 C CA . GLN A 1 168 ? -7.463 5.060 -11.802 1.00 87.00 168 GLN A CA 1
ATOM 1368 C C . GLN A 1 168 ? -8.031 5.101 -13.226 1.00 87.00 168 GLN A C 1
ATOM 1370 O O . GLN A 1 168 ? -7.626 5.936 -14.026 1.00 87.00 168 GLN A O 1
ATOM 1375 N N . GLU A 1 169 ? -8.922 4.162 -13.568 1.00 82.19 169 GLU A N 1
ATOM 1376 C CA . GLU A 1 169 ? -9.353 3.919 -14.962 1.00 82.19 169 GLU A CA 1
ATOM 1377 C C . GLU A 1 169 ? -9.975 5.142 -15.655 1.00 82.19 169 GLU A C 1
ATOM 1379 O O . GLU A 1 169 ? -9.805 5.308 -16.866 1.00 82.19 169 GLU A O 1
ATOM 1384 N N . GLU A 1 170 ? -10.655 5.979 -14.869 1.00 80.75 170 GLU A N 1
ATOM 1385 C CA . GLU A 1 170 ? -11.410 7.167 -15.290 1.00 80.75 170 GLU A CA 1
ATOM 1386 C C . GLU A 1 170 ? -10.542 8.422 -15.489 1.00 80.75 170 GLU A C 1
ATOM 1388 O O . GLU A 1 170 ? -11.067 9.472 -15.851 1.00 80.75 170 GLU A O 1
ATOM 1393 N N . GLU A 1 171 ? -9.236 8.347 -15.220 1.00 83.38 171 GLU A N 1
ATOM 1394 C CA . GLU A 1 171 ? -8.332 9.494 -15.329 1.00 83.38 171 GLU A CA 1
ATOM 1395 C C . GLU A 1 171 ? -7.554 9.499 -16.652 1.00 83.38 171 GLU A C 1
ATOM 1397 O O . GLU A 1 171 ? -7.191 8.450 -17.196 1.00 83.38 171 GLU A O 1
ATOM 1402 N N . ASP A 1 172 ? -7.257 10.705 -17.138 1.00 81.56 172 ASP A N 1
ATOM 1403 C CA . ASP A 1 172 ? -6.647 10.921 -18.454 1.00 81.56 172 ASP A CA 1
ATOM 1404 C C . ASP A 1 172 ? -5.113 11.034 -18.408 1.00 81.56 172 ASP A C 1
ATOM 1406 O O . ASP A 1 172 ? -4.447 10.720 -19.395 1.00 81.56 172 ASP A O 1
ATOM 1410 N N . ASP A 1 173 ? -4.512 11.461 -17.284 1.00 84.62 173 ASP A N 1
ATOM 1411 C CA . ASP A 1 173 ? -3.050 11.565 -17.215 1.00 84.62 173 ASP A CA 1
ATOM 1412 C C . ASP A 1 173 ? -2.423 10.169 -17.096 1.00 84.62 173 ASP A C 1
ATOM 1414 O O . ASP A 1 173 ? -2.728 9.403 -16.178 1.00 84.62 173 ASP A O 1
ATOM 1418 N N . ILE A 1 174 ? -1.467 9.862 -17.976 1.00 90.25 174 ILE A N 1
ATOM 1419 C CA . ILE A 1 174 ? -0.711 8.609 -17.932 1.00 90.25 174 ILE A CA 1
ATOM 1420 C C . ILE A 1 174 ? 0.696 8.889 -17.414 1.00 90.25 174 ILE A C 1
ATOM 1422 O O . ILE A 1 174 ? 1.490 9.586 -18.046 1.00 90.25 174 ILE A O 1
ATOM 1426 N N . VAL A 1 175 ? 1.040 8.296 -16.274 1.00 89.56 175 VAL A N 1
ATOM 1427 C CA . VAL A 1 175 ? 2.419 8.264 -15.780 1.00 89.56 175 VAL A CA 1
ATOM 1428 C C . VAL A 1 175 ? 3.020 6.901 -16.070 1.00 89.56 175 VAL A C 1
ATOM 1430 O O . VAL A 1 175 ? 2.598 5.884 -15.517 1.00 89.56 175 VAL A O 1
ATOM 1433 N N . ARG A 1 176 ? 4.050 6.890 -16.912 1.00 90.75 176 ARG A N 1
ATOM 1434 C CA . ARG A 1 176 ? 4.880 5.719 -17.163 1.00 90.75 176 ARG A CA 1
ATOM 1435 C C . ARG A 1 176 ? 5.947 5.604 -16.091 1.00 90.75 176 ARG A C 1
ATOM 1437 O O . ARG A 1 176 ? 6.757 6.513 -15.904 1.00 90.75 176 ARG A O 1
ATOM 1444 N N . VAL A 1 177 ? 5.970 4.456 -15.429 1.00 89.56 177 VAL A N 1
ATOM 1445 C CA . VAL A 1 177 ? 6.991 4.094 -14.448 1.00 89.56 177 VAL A CA 1
ATOM 1446 C C . VAL A 1 177 ? 7.952 3.092 -15.073 1.00 89.56 177 VAL A C 1
ATOM 1448 O O . VAL A 1 177 ? 7.532 2.046 -15.569 1.00 89.56 177 VAL A O 1
ATOM 1451 N N . GLY A 1 178 ? 9.241 3.414 -15.050 1.00 86.31 178 GLY A N 1
ATOM 1452 C CA . GLY A 1 178 ? 10.329 2.584 -15.554 1.00 86.31 178 GLY A CA 1
ATOM 1453 C C . GLY A 1 178 ? 11.263 2.111 -14.444 1.00 86.31 178 GLY A C 1
ATOM 1454 O O . GLY A 1 178 ? 11.451 2.793 -13.439 1.00 86.31 178 GLY A O 1
ATOM 1455 N N . TYR A 1 179 ? 11.862 0.934 -14.625 1.00 78.31 179 TYR A N 1
ATOM 1456 C CA . TYR A 1 179 ? 12.919 0.432 -13.744 1.00 78.31 179 TYR A CA 1
ATOM 1457 C C . TYR A 1 179 ? 13.957 -0.355 -14.541 1.00 78.31 179 TYR A C 1
ATOM 1459 O O . TYR A 1 179 ? 13.619 -1.331 -15.222 1.00 78.31 179 TYR A O 1
ATOM 1467 N N . ASN A 1 180 ? 15.225 0.028 -14.394 1.00 65.94 180 ASN A N 1
ATOM 1468 C CA . ASN A 1 180 ? 16.356 -0.706 -14.946 1.00 65.94 180 ASN A CA 1
ATOM 1469 C C . ASN A 1 180 ? 16.949 -1.647 -13.897 1.00 65.94 180 ASN A C 1
ATOM 1471 O O . ASN A 1 180 ? 17.438 -1.230 -12.852 1.00 65.94 180 ASN A O 1
ATOM 1475 N N . TYR A 1 181 ? 16.921 -2.948 -14.201 1.00 56.88 181 TYR A N 1
ATOM 1476 C CA . TYR A 1 181 ? 17.411 -4.003 -13.309 1.00 56.88 181 TYR A CA 1
ATOM 1477 C C . TYR A 1 181 ? 18.927 -3.927 -13.063 1.00 56.88 181 TYR A C 1
ATOM 1479 O O . TYR A 1 181 ? 19.402 -4.397 -12.033 1.00 56.88 181 TYR A O 1
ATOM 1487 N N . ASN A 1 182 ? 19.674 -3.304 -13.980 1.00 52.41 182 ASN A N 1
ATOM 1488 C CA . ASN A 1 182 ?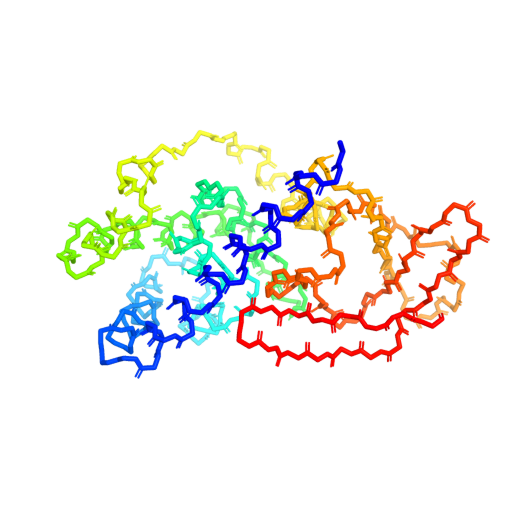 21.109 -3.086 -13.862 1.00 52.41 182 ASN A CA 1
ATOM 1489 C C . ASN A 1 182 ? 21.405 -1.583 -13.843 1.00 52.41 182 ASN A C 1
ATOM 1491 O O . ASN A 1 182 ? 21.191 -0.890 -14.833 1.00 52.41 182 ASN A O 1
ATOM 1495 N N . ALA A 1 183 ? 21.995 -1.100 -12.749 1.00 45.19 183 ALA A N 1
ATOM 1496 C CA . ALA A 1 183 ? 22.482 0.278 -12.619 1.00 45.19 183 ALA A CA 1
ATOM 1497 C C . ALA A 1 183 ? 23.617 0.641 -13.610 1.00 45.19 183 ALA A C 1
ATOM 1499 O O . ALA A 1 183 ? 24.067 1.781 -13.633 1.00 45.19 183 ALA A O 1
ATOM 1500 N N . LEU A 1 184 ? 24.091 -0.327 -14.407 1.00 42.75 184 LEU A N 1
ATOM 1501 C CA . LEU A 1 184 ? 25.173 -0.184 -15.388 1.00 42.75 184 LEU A CA 1
ATOM 1502 C C . LEU A 1 184 ? 24.683 0.026 -16.829 1.00 42.75 184 LEU A C 1
ATOM 1504 O O . LEU A 1 184 ? 25.492 0.335 -17.698 1.00 42.75 184 LEU A O 1
ATOM 1508 N N . THR A 1 185 ? 23.389 -0.137 -17.104 1.00 44.72 185 THR A N 1
ATOM 1509 C CA . THR A 1 185 ? 22.813 0.177 -18.418 1.00 44.72 185 THR A CA 1
ATOM 1510 C C . THR A 1 185 ? 22.164 1.553 -18.350 1.00 44.72 185 THR A C 1
ATOM 1512 O O . THR A 1 185 ? 21.056 1.702 -17.843 1.00 44.72 185 THR A O 1
ATOM 1515 N N . THR A 1 186 ? 22.880 2.560 -18.850 1.00 40.62 186 THR A N 1
ATOM 1516 C CA . THR A 1 186 ? 22.444 3.960 -19.023 1.00 40.62 186 THR A CA 1
ATOM 1517 C C . THR A 1 186 ? 21.354 4.134 -20.081 1.00 40.62 186 THR A C 1
ATOM 1519 O O . THR A 1 186 ? 20.876 5.249 -20.291 1.00 40.62 186 THR A O 1
ATOM 1522 N N . ASP A 1 187 ? 20.945 3.054 -20.747 1.00 41.91 187 ASP A N 1
ATOM 1523 C CA . ASP A 1 187 ? 19.948 3.105 -21.802 1.00 41.91 187 ASP A CA 1
ATOM 1524 C C . ASP A 1 187 ? 18.526 3.004 -21.223 1.00 41.91 187 ASP A C 1
ATOM 1526 O O . ASP A 1 187 ? 17.951 1.928 -21.030 1.00 41.91 187 ASP A O 1
ATOM 1530 N N . VAL A 1 188 ? 17.963 4.174 -20.914 1.00 45.84 188 VAL A N 1
ATOM 1531 C CA . VAL A 1 188 ? 16.589 4.380 -20.410 1.00 45.84 188 VAL A CA 1
ATOM 1532 C C . VAL A 1 188 ? 15.533 3.867 -21.409 1.00 45.84 188 VAL A C 1
ATOM 1534 O O . VAL A 1 188 ? 14.368 3.664 -21.059 1.00 45.84 188 VAL A O 1
ATOM 1537 N N . THR A 1 189 ? 15.915 3.603 -22.663 1.00 43.84 189 THR A N 1
ATOM 1538 C CA . THR A 1 189 ? 14.990 3.092 -23.684 1.00 43.84 189 THR A CA 1
ATOM 1539 C C . THR A 1 189 ? 14.662 1.602 -23.502 1.00 43.84 189 THR A C 1
ATOM 1541 O O . THR A 1 189 ? 13.523 1.194 -23.766 1.00 43.84 189 THR A O 1
ATOM 1544 N N . THR A 1 190 ? 15.578 0.816 -22.920 1.00 49.62 190 THR A N 1
ATOM 1545 C CA . THR A 1 190 ? 15.448 -0.638 -22.684 1.00 49.62 190 THR A CA 1
ATOM 1546 C C . THR A 1 190 ? 14.973 -1.019 -21.274 1.00 49.62 190 THR A C 1
ATOM 1548 O O . THR A 1 190 ? 15.421 -2.021 -20.716 1.00 49.62 190 THR A O 1
ATOM 1551 N N . ASN A 1 191 ? 14.055 -0.257 -20.662 1.00 51.62 191 ASN A N 1
ATOM 1552 C CA . ASN A 1 191 ? 13.519 -0.660 -19.354 1.00 51.62 191 ASN A CA 1
ATOM 1553 C C . ASN A 1 191 ? 12.832 -2.034 -19.456 1.00 51.62 191 ASN A C 1
ATOM 1555 O O . ASN A 1 191 ? 11.812 -2.172 -20.132 1.00 51.62 191 ASN A O 1
ATOM 1559 N N . LYS A 1 192 ? 13.374 -3.037 -18.748 1.00 64.00 192 LYS A N 1
ATOM 1560 C CA . LYS A 1 192 ? 12.782 -4.385 -18.611 1.00 64.00 192 LYS A CA 1
ATOM 1561 C C . LYS A 1 192 ? 11.401 -4.358 -17.950 1.00 64.00 192 LYS A C 1
ATOM 1563 O O . LYS A 1 192 ? 10.620 -5.278 -18.144 1.00 64.00 192 LYS A O 1
ATOM 1568 N N . PHE A 1 193 ? 11.136 -3.326 -17.154 1.00 70.81 193 PHE A N 1
ATOM 1569 C CA . PHE A 1 193 ? 9.854 -3.052 -16.521 1.00 70.81 193 PHE A CA 1
ATOM 1570 C C . PHE A 1 193 ? 9.347 -1.686 -16.990 1.00 70.81 193 PHE A C 1
ATOM 1572 O O . PHE A 1 193 ? 10.057 -0.684 -16.846 1.00 70.81 193 PHE A O 1
ATOM 1579 N N . LYS A 1 194 ? 8.119 -1.649 -17.512 1.00 82.19 194 LYS A N 1
ATOM 1580 C CA . LYS A 1 194 ? 7.371 -0.422 -17.804 1.00 82.19 194 LYS A CA 1
ATOM 1581 C C . LYS A 1 194 ? 5.916 -0.637 -17.393 1.00 82.19 194 LYS A C 1
ATOM 1583 O O . LYS A 1 194 ? 5.317 -1.632 -17.787 1.00 82.19 194 LYS A O 1
ATOM 1588 N N . ALA A 1 195 ? 5.359 0.286 -16.619 1.00 86.06 195 ALA A N 1
ATOM 1589 C CA . ALA A 1 195 ? 3.942 0.283 -16.275 1.00 86.06 195 ALA A CA 1
ATOM 1590 C C . ALA A 1 195 ? 3.339 1.662 -16.538 1.00 86.06 195 ALA A C 1
ATOM 1592 O O . ALA A 1 195 ? 3.838 2.659 -16.019 1.00 86.06 195 ALA A O 1
ATOM 1593 N N . ASP A 1 196 ? 2.262 1.693 -17.318 1.00 90.50 196 ASP A N 1
ATOM 1594 C CA . ASP A 1 196 ? 1.506 2.908 -17.611 1.00 90.50 196 ASP A CA 1
ATOM 1595 C C . ASP A 1 196 ? 0.342 3.013 -16.624 1.00 90.50 196 ASP A C 1
ATOM 1597 O O . ASP A 1 196 ? -0.547 2.155 -16.570 1.00 90.50 196 ASP A O 1
ATOM 1601 N N . ILE A 1 197 ? 0.386 4.044 -15.785 1.00 91.19 197 ILE A N 1
ATOM 1602 C CA . ILE A 1 197 ? -0.552 4.245 -14.685 1.00 91.19 197 ILE A CA 1
ATOM 1603 C C . ILE A 1 197 ? -1.406 5.469 -14.991 1.00 91.19 197 ILE A C 1
ATOM 1605 O O . ILE A 1 197 ? -0.890 6.587 -15.009 1.00 91.19 197 ILE A O 1
ATOM 1609 N N . LYS A 1 198 ? -2.707 5.249 -15.210 1.00 89.94 198 LYS A N 1
ATOM 1610 C CA . LYS A 1 198 ? -3.694 6.327 -15.272 1.00 89.94 198 LYS A CA 1
ATOM 1611 C C . LYS A 1 198 ? -3.912 6.899 -13.879 1.00 89.94 198 LYS A C 1
ATOM 1613 O O . LYS A 1 198 ? -4.048 6.139 -12.918 1.00 89.94 198 LYS A O 1
ATOM 1618 N N . THR A 1 199 ? -3.884 8.215 -13.763 1.00 84.25 199 THR A N 1
ATOM 1619 C CA . THR A 1 199 ? -3.904 8.933 -12.486 1.00 84.25 199 THR A CA 1
ATOM 1620 C C . THR A 1 199 ? -4.326 10.379 -12.709 1.00 84.25 199 THR A C 1
ATOM 1622 O O . THR A 1 199 ? -4.306 10.865 -13.833 1.00 84.25 199 THR A O 1
ATOM 1625 N N . ASN A 1 200 ? -4.639 11.098 -11.639 1.00 81.75 200 ASN A N 1
ATOM 1626 C CA . ASN A 1 200 ? -4.834 12.539 -11.683 1.00 81.75 200 ASN A CA 1
ATOM 1627 C C . ASN A 1 200 ? -3.610 13.259 -11.105 1.00 81.75 200 ASN A C 1
ATOM 1629 O O . ASN A 1 200 ? -3.392 13.278 -9.886 1.00 81.75 200 ASN A O 1
ATOM 1633 N N . LYS A 1 201 ? -2.787 13.900 -11.947 1.00 73.38 201 LYS A N 1
ATOM 1634 C CA . LYS A 1 201 ? -1.570 14.571 -11.442 1.00 73.38 201 LYS A CA 1
ATOM 1635 C C . LYS A 1 201 ? -1.879 15.775 -10.543 1.00 73.38 201 LYS A C 1
ATOM 1637 O O . LYS A 1 201 ? -1.036 16.157 -9.729 1.00 73.38 201 LYS A O 1
ATOM 1642 N N . PHE A 1 202 ? -3.071 16.369 -10.664 1.00 73.56 202 PHE A N 1
ATOM 1643 C CA . PHE A 1 202 ? -3.480 17.546 -9.893 1.00 73.56 202 PHE A CA 1
ATOM 1644 C C . PHE A 1 202 ? -3.970 17.198 -8.484 1.00 73.56 202 PHE A C 1
ATOM 1646 O O . PHE A 1 202 ? -3.739 17.981 -7.560 1.00 73.56 202 PHE A O 1
ATOM 1653 N N . SER A 1 203 ? -4.587 16.027 -8.283 1.00 71.81 203 SER A N 1
ATOM 1654 C CA . SER A 1 203 ? -4.965 15.555 -6.940 1.00 71.81 203 SER A CA 1
ATOM 1655 C C . SER A 1 203 ? -3.768 15.072 -6.117 1.00 71.81 203 SER A C 1
ATOM 1657 O O . SER A 1 203 ? -3.873 14.892 -4.904 1.00 71.81 203 SER A O 1
ATOM 1659 N N . GLY A 1 204 ? -2.623 14.860 -6.768 1.00 75.19 204 GLY A N 1
ATOM 1660 C CA . GLY A 1 204 ? -1.466 14.216 -6.168 1.00 75.19 204 GLY A CA 1
ATOM 1661 C C . GLY A 1 204 ? -1.644 12.701 -6.057 1.00 75.19 204 GLY A C 1
ATOM 1662 O O . GLY A 1 204 ? -2.748 12.157 -6.060 1.00 75.19 204 GLY A O 1
ATOM 1663 N N . PHE A 1 205 ? -0.519 12.010 -5.943 1.00 83.50 205 PHE A N 1
ATOM 1664 C CA . PHE A 1 205 ? -0.429 10.557 -5.896 1.00 83.50 205 PHE A CA 1
ATOM 1665 C C . PHE A 1 205 ? -0.599 10.049 -4.464 1.00 83.50 205 PHE A C 1
ATOM 1667 O O . PHE A 1 205 ? -0.182 10.710 -3.513 1.00 83.50 205 PHE A O 1
ATOM 1674 N N . GLU A 1 206 ? -1.184 8.863 -4.280 1.00 86.75 206 GLU A N 1
ATOM 1675 C CA . GLU A 1 206 ? -1.152 8.183 -2.978 1.00 86.75 206 GLU A CA 1
ATOM 1676 C C . GLU A 1 206 ? 0.294 7.979 -2.486 1.00 86.75 206 GLU A C 1
ATOM 1678 O O . GLU A 1 206 ? 1.230 7.821 -3.272 1.00 86.75 206 GLU A O 1
ATOM 1683 N N . MET A 1 207 ? 0.483 7.930 -1.164 1.00 86.69 207 MET A N 1
ATOM 1684 C CA . MET A 1 207 ? 1.801 7.678 -0.575 1.00 86.69 207 MET A CA 1
ATOM 1685 C C . MET A 1 207 ? 2.459 6.405 -1.129 1.00 86.69 207 MET A C 1
ATOM 1687 O O . MET A 1 207 ? 1.823 5.359 -1.261 1.00 86.69 207 MET A O 1
ATOM 1691 N N . GLY A 1 208 ? 3.768 6.473 -1.369 1.00 89.12 208 GLY A N 1
ATOM 1692 C CA . GLY A 1 208 ? 4.551 5.323 -1.823 1.00 89.12 208 GLY A CA 1
ATOM 1693 C C . GLY A 1 208 ? 4.487 5.097 -3.330 1.00 89.12 208 GLY A C 1
ATOM 1694 O O . GLY A 1 208 ? 5.149 4.174 -3.808 1.00 89.12 208 GLY A O 1
ATOM 1695 N N . PHE A 1 209 ? 3.743 5.927 -4.070 1.00 91.38 209 PHE A N 1
ATOM 1696 C CA . PHE A 1 209 ? 3.796 5.920 -5.526 1.00 91.38 209 PHE A CA 1
ATOM 1697 C C . PHE A 1 209 ? 5.215 6.242 -5.994 1.00 91.38 209 PHE A C 1
ATOM 1699 O O . PHE A 1 209 ? 5.783 5.496 -6.784 1.00 91.38 209 PHE A O 1
ATOM 1706 N N . TYR A 1 210 ? 5.832 7.294 -5.447 1.00 88.44 210 TYR A N 1
ATOM 1707 C CA . TYR A 1 210 ? 7.217 7.611 -5.762 1.00 88.44 210 TYR A CA 1
ATOM 1708 C C . TYR A 1 210 ? 8.186 6.753 -4.942 1.00 88.44 210 TYR A C 1
ATOM 1710 O O . TYR A 1 210 ? 8.221 6.782 -3.705 1.00 88.44 210 TYR A O 1
ATOM 1718 N N . ARG A 1 211 ? 9.043 6.032 -5.658 1.00 87.69 211 ARG A N 1
ATOM 1719 C CA . ARG A 1 211 ? 10.063 5.126 -5.128 1.00 87.69 211 ARG A CA 1
ATOM 1720 C C . ARG A 1 211 ? 11.437 5.445 -5.704 1.00 87.69 211 ARG A C 1
ATOM 1722 O O . ARG A 1 211 ? 11.579 5.714 -6.895 1.00 87.69 211 ARG A O 1
ATOM 1729 N N . LYS A 1 212 ? 12.465 5.356 -4.856 1.00 83.50 212 LYS A N 1
ATOM 1730 C CA . LYS A 1 212 ? 13.868 5.511 -5.266 1.00 83.50 212 LYS A CA 1
ATOM 1731 C C . LYS A 1 212 ? 14.262 4.385 -6.226 1.00 83.50 212 LYS A C 1
ATOM 1733 O O . LYS A 1 212 ? 13.963 3.228 -5.961 1.00 83.50 212 LYS A O 1
ATOM 1738 N N . GLY A 1 213 ? 14.992 4.734 -7.284 1.00 80.31 213 GLY A N 1
ATOM 1739 C CA . GLY A 1 213 ? 15.489 3.778 -8.278 1.00 80.31 213 GLY A CA 1
ATOM 1740 C C . GLY A 1 213 ? 14.526 3.509 -9.434 1.00 80.31 213 GLY A C 1
ATOM 1741 O O . GLY A 1 213 ? 14.854 2.691 -10.280 1.00 80.31 213 GLY A O 1
ATOM 1742 N N . TYR A 1 214 ? 13.378 4.189 -9.472 1.00 86.06 214 TYR A N 1
ATOM 1743 C CA . TYR A 1 214 ? 12.422 4.146 -10.576 1.00 86.06 214 TYR A CA 1
ATOM 1744 C C . TYR A 1 214 ? 12.421 5.486 -11.312 1.00 86.06 214 TYR A C 1
ATOM 1746 O O . TYR A 1 214 ? 12.562 6.538 -10.682 1.00 86.06 214 TYR A O 1
ATOM 1754 N N . ASP A 1 215 ? 12.218 5.427 -12.622 1.00 85.50 215 ASP A N 1
ATOM 1755 C CA . ASP A 1 215 ? 12.042 6.586 -13.489 1.00 85.50 215 ASP A CA 1
ATOM 1756 C C . ASP A 1 215 ? 10.550 6.846 -13.706 1.00 85.50 215 ASP A C 1
ATOM 1758 O O . ASP A 1 215 ? 9.768 5.905 -13.843 1.00 85.50 215 ASP A O 1
ATOM 1762 N N . TYR A 1 216 ? 10.154 8.118 -13.752 1.00 87.25 216 TYR A N 1
ATOM 1763 C CA . TYR A 1 216 ? 8.763 8.521 -13.961 1.00 87.25 216 TYR A CA 1
ATOM 1764 C C . TYR A 1 216 ? 8.691 9.512 -15.117 1.00 87.25 216 TYR A C 1
ATOM 1766 O O . TYR A 1 216 ? 9.368 10.547 -15.097 1.00 87.25 216 TYR A O 1
ATOM 1774 N N . THR A 1 217 ? 7.830 9.210 -16.081 1.00 87.62 217 THR A N 1
ATOM 1775 C CA . THR A 1 217 ? 7.565 10.051 -17.247 1.00 87.62 217 THR A CA 1
ATOM 1776 C C . THR A 1 217 ? 6.069 10.295 -17.346 1.00 87.62 217 THR A C 1
ATOM 1778 O O . THR A 1 217 ? 5.287 9.347 -17.356 1.00 87.62 217 THR A O 1
ATOM 1781 N N . LEU A 1 218 ? 5.664 11.559 -17.420 1.00 87.94 218 LEU A N 1
ATOM 1782 C CA . LEU A 1 218 ? 4.300 11.923 -17.779 1.00 87.94 218 LEU A CA 1
ATOM 1783 C C . LEU A 1 218 ? 4.171 11.842 -19.300 1.00 87.94 218 LEU A C 1
ATOM 1785 O O . LEU A 1 218 ? 4.933 12.498 -20.013 1.00 87.94 218 LEU A O 1
ATOM 1789 N N . ILE A 1 219 ? 3.218 11.044 -19.769 1.00 85.56 219 ILE A N 1
ATOM 1790 C CA . ILE A 1 219 ? 2.861 10.920 -21.178 1.00 85.56 219 ILE A CA 1
ATOM 1791 C C . ILE A 1 219 ? 1.669 11.841 -21.418 1.00 85.56 219 ILE A C 1
ATOM 1793 O O . ILE A 1 219 ? 0.604 11.654 -20.832 1.00 85.56 219 ILE A O 1
ATOM 1797 N N . SER A 1 220 ? 1.872 12.851 -22.257 1.00 77.69 220 SER A N 1
ATOM 1798 C CA . SER A 1 220 ? 0.813 13.701 -22.805 1.00 77.69 220 SER A CA 1
ATOM 1799 C C . SER A 1 220 ? 0.886 13.658 -24.326 1.00 77.69 220 SER A C 1
ATOM 1801 O O . SER A 1 220 ? 1.963 13.375 -24.847 1.00 77.69 220 SER A O 1
ATOM 1803 N N . ASP A 1 221 ? -0.231 13.928 -25.007 1.00 57.22 221 ASP A N 1
ATOM 1804 C CA . ASP A 1 221 ? -0.459 13.660 -26.440 1.00 57.22 221 ASP A CA 1
ATOM 1805 C C . ASP A 1 221 ? 0.652 14.135 -27.404 1.00 57.22 221 ASP A C 1
ATOM 1807 O O . ASP A 1 221 ? 0.735 13.631 -28.521 1.00 57.22 221 ASP A O 1
ATOM 1811 N N . GLU A 1 222 ? 1.549 15.038 -26.982 1.00 59.56 222 GLU A N 1
ATOM 1812 C CA . GLU A 1 222 ? 2.662 15.542 -27.802 1.00 59.56 222 GLU A CA 1
ATOM 1813 C C . GLU A 1 222 ? 4.022 15.646 -27.073 1.00 59.56 222 GLU A C 1
ATOM 1815 O O . GLU A 1 222 ? 5.032 15.962 -27.702 1.00 59.56 222 GLU A O 1
ATOM 1820 N N . GLU A 1 223 ? 4.101 15.363 -25.765 1.00 71.25 223 GLU A N 1
ATOM 1821 C CA . GLU A 1 223 ? 5.332 15.539 -24.977 1.00 71.25 223 GLU A CA 1
ATOM 1822 C C . GLU A 1 223 ? 5.497 14.476 -23.881 1.00 71.25 223 GLU A C 1
ATOM 1824 O O . GLU A 1 223 ? 4.585 14.213 -23.088 1.00 71.25 223 GLU A O 1
ATOM 1829 N N . GLU A 1 224 ? 6.714 13.929 -23.785 1.00 79.00 224 GLU A N 1
ATOM 1830 C CA . GLU A 1 224 ? 7.180 13.168 -22.626 1.00 79.00 224 GLU A CA 1
ATOM 1831 C C . GLU A 1 224 ? 7.901 14.106 -21.654 1.00 79.00 224 GLU A C 1
ATOM 1833 O O . GLU A 1 224 ? 8.979 14.624 -21.957 1.00 79.00 224 GLU A O 1
ATOM 1838 N N . ARG A 1 225 ? 7.336 14.295 -20.459 1.00 78.19 225 ARG A N 1
ATOM 1839 C CA . ARG A 1 225 ? 7.955 15.125 -19.414 1.00 78.19 225 ARG A CA 1
ATOM 1840 C C . ARG A 1 225 ? 8.534 14.252 -18.319 1.00 78.19 225 ARG A C 1
ATOM 1842 O O . ARG A 1 225 ? 7.840 13.396 -17.763 1.00 78.19 225 ARG A O 1
ATOM 1849 N N . LYS A 1 226 ? 9.805 14.464 -17.986 1.00 80.38 226 LYS A N 1
ATOM 1850 C CA . LYS A 1 226 ? 10.518 13.638 -17.002 1.00 80.38 226 LYS A CA 1
ATOM 1851 C C . LYS A 1 226 ? 10.322 14.178 -15.598 1.00 80.38 226 LYS A C 1
ATOM 1853 O O . LYS A 1 226 ? 10.147 15.378 -15.386 1.00 80.38 226 LYS A O 1
ATOM 1858 N N . PHE A 1 227 ? 10.382 13.280 -14.621 1.00 77.56 227 PHE A N 1
ATOM 1859 C CA . PHE A 1 227 ? 10.439 13.643 -13.211 1.00 77.56 227 PHE A CA 1
ATOM 1860 C C . PHE A 1 227 ? 11.494 14.725 -12.948 1.00 77.56 227 PHE A C 1
ATOM 1862 O O . PHE A 1 227 ? 12.656 14.581 -13.331 1.00 77.56 227 PHE A O 1
ATOM 1869 N N . HIS A 1 228 ? 11.102 15.775 -12.231 1.00 73.06 228 HIS A N 1
ATOM 1870 C CA . HIS A 1 228 ? 12.016 16.814 -11.780 1.00 73.06 228 HIS A CA 1
ATOM 1871 C C . HIS A 1 228 ? 12.126 16.857 -10.257 1.00 73.06 228 HIS A C 1
ATOM 1873 O O . HIS A 1 228 ? 13.222 16.750 -9.707 1.00 73.06 228 HIS A O 1
ATOM 1879 N N . THR A 1 229 ? 10.998 17.020 -9.565 1.00 72.88 229 THR A N 1
ATOM 1880 C CA . THR A 1 229 ? 10.958 17.118 -8.101 1.00 72.88 229 THR A CA 1
ATOM 1881 C C . THR A 1 229 ? 9.681 16.510 -7.538 1.00 72.88 229 THR A C 1
ATOM 1883 O O . THR A 1 229 ? 8.669 16.378 -8.223 1.00 72.88 229 THR A O 1
ATOM 1886 N N . MET A 1 230 ? 9.723 16.157 -6.253 1.00 81.25 230 MET A N 1
ATOM 1887 C CA . MET A 1 230 ? 8.562 15.692 -5.501 1.00 81.25 230 MET A CA 1
ATOM 1888 C C . MET A 1 230 ? 8.382 16.541 -4.245 1.00 81.25 230 MET A C 1
ATOM 1890 O O . MET A 1 230 ? 9.339 16.763 -3.500 1.00 81.25 230 MET A O 1
ATOM 1894 N N . ASN A 1 231 ? 7.142 16.932 -3.963 1.00 77.75 231 ASN A N 1
ATOM 1895 C CA . ASN A 1 231 ? 6.732 17.465 -2.669 1.00 77.75 231 ASN A CA 1
ATOM 1896 C C . ASN A 1 231 ? 5.794 16.469 -1.970 1.00 77.75 231 ASN A C 1
ATOM 1898 O O . ASN A 1 231 ? 4.965 15.827 -2.611 1.00 77.75 231 ASN A O 1
ATOM 1902 N N . LYS A 1 232 ? 5.907 16.334 -0.647 1.00 75.56 232 LYS A N 1
ATOM 1903 C CA . LYS A 1 232 ? 4.984 15.529 0.160 1.00 75.56 232 LYS A CA 1
ATOM 1904 C C . LYS A 1 232 ? 4.089 16.453 0.961 1.00 75.56 232 LYS A C 1
ATOM 1906 O O . LYS A 1 232 ? 4.564 17.175 1.838 1.00 75.56 232 LYS A O 1
ATOM 1911 N N . LYS A 1 233 ? 2.782 16.375 0.726 1.00 69.88 233 LYS A N 1
ATOM 1912 C CA . LYS A 1 233 ? 1.795 17.138 1.490 1.00 69.88 233 LYS A CA 1
ATOM 1913 C C . LYS A 1 233 ? 0.738 16.181 2.028 1.00 69.88 233 LYS A C 1
ATOM 1915 O O . LYS A 1 233 ? 0.051 15.491 1.289 1.00 69.88 233 LYS A O 1
ATOM 1920 N N . TYR A 1 234 ? 0.643 16.131 3.354 1.00 72.00 234 TYR A N 1
ATOM 1921 C CA . TYR A 1 234 ? -0.275 15.267 4.105 1.00 72.00 234 TYR A CA 1
ATOM 1922 C C . TYR A 1 234 ? -0.155 13.769 3.781 1.00 72.00 234 TYR A C 1
ATOM 1924 O O . TYR A 1 234 ? 0.682 13.101 4.389 1.00 72.00 234 TYR A O 1
ATOM 1932 N N . THR A 1 235 ? -1.022 13.262 2.906 1.00 71.88 235 THR A N 1
ATOM 1933 C CA . THR A 1 235 ? -1.172 11.856 2.495 1.00 71.88 235 THR A CA 1
ATOM 1934 C C . THR A 1 235 ? -0.902 11.667 1.006 1.00 71.88 235 THR A C 1
ATOM 1936 O O . THR A 1 235 ? -1.140 10.584 0.476 1.00 71.88 235 THR A O 1
ATOM 1939 N N . ARG A 1 236 ? -0.422 12.717 0.332 1.00 80.12 236 ARG A N 1
ATOM 1940 C CA . ARG A 1 236 ? -0.167 12.721 -1.100 1.00 80.12 236 ARG A CA 1
ATOM 1941 C C . ARG A 1 236 ? 1.275 13.091 -1.419 1.00 80.12 236 ARG A C 1
ATOM 1943 O O . ARG A 1 236 ? 1.939 13.843 -0.692 1.00 80.12 236 ARG A O 1
ATOM 1950 N N . GLU A 1 237 ? 1.741 12.548 -2.528 1.00 81.31 237 GLU A N 1
ATOM 1951 C CA . GLU A 1 237 ? 3.004 12.873 -3.176 1.00 81.31 237 GLU A CA 1
ATOM 1952 C C . GLU A 1 237 ? 2.669 13.674 -4.438 1.00 81.31 237 GLU A C 1
ATOM 1954 O O . GLU A 1 237 ? 1.873 13.236 -5.254 1.00 81.31 237 GLU A O 1
ATOM 1959 N N . TYR A 1 238 ? 3.223 14.873 -4.587 1.00 78.50 238 TYR A N 1
ATOM 1960 C CA . TYR A 1 238 ? 3.025 15.722 -5.762 1.00 78.50 238 TYR A CA 1
ATOM 1961 C C . TYR A 1 238 ? 4.303 15.689 -6.576 1.00 78.50 238 TYR A C 1
ATOM 1963 O O . TYR A 1 238 ? 5.365 16.055 -6.067 1.00 78.50 238 TYR A O 1
ATOM 1971 N N . ILE A 1 239 ? 4.197 15.223 -7.816 1.00 78.19 239 ILE A N 1
ATOM 1972 C CA . ILE A 1 239 ? 5.328 15.091 -8.727 1.00 78.19 239 ILE A CA 1
ATOM 1973 C C . ILE A 1 239 ? 5.287 16.240 -9.728 1.00 78.19 239 ILE A C 1
ATOM 1975 O O . ILE A 1 239 ? 4.280 16.462 -10.396 1.00 78.19 239 ILE A O 1
ATOM 1979 N N . HIS A 1 240 ? 6.400 16.955 -9.837 1.00 77.69 240 HIS A N 1
ATOM 1980 C CA . HIS A 1 240 ? 6.609 17.970 -10.856 1.00 77.69 240 HIS A CA 1
ATOM 1981 C C . HIS A 1 240 ? 7.407 17.359 -12.005 1.00 77.69 240 HIS A C 1
ATOM 1983 O O . HIS A 1 240 ? 8.516 16.862 -11.792 1.00 77.69 240 HIS A O 1
ATOM 1989 N N . PHE A 1 241 ? 6.843 17.419 -13.208 1.00 78.25 241 PHE A N 1
ATOM 1990 C CA . PHE A 1 241 ? 7.484 16.979 -14.444 1.00 78.25 241 PHE A CA 1
ATOM 1991 C C . PHE A 1 241 ? 7.995 18.196 -15.231 1.00 78.25 241 PHE A C 1
ATOM 1993 O O . PHE A 1 241 ? 7.354 19.251 -15.197 1.00 78.25 241 PHE A O 1
ATOM 2000 N N . LYS A 1 242 ? 9.142 18.060 -15.899 1.00 72.75 242 LYS A N 1
ATOM 2001 C CA . LYS A 1 242 ? 9.738 19.069 -16.787 1.00 72.75 242 LYS A CA 1
ATOM 2002 C C . LYS A 1 242 ? 9.976 18.504 -18.175 1.00 72.75 242 LYS A C 1
ATOM 2004 O O . LYS A 1 242 ? 10.270 17.289 -18.269 1.00 72.75 242 LYS A O 1
#

pLDDT: mean 80.77, std 14.78, range [26.62, 96.88]